Protein AF-A0A924NFB7-F1 (afdb_monomer)

Foldseek 3Di:
DQPCLQPKDAAQQFDDNQLVLCVLLVHDRPRGCHPVQLVSQLVLCVVVVHPNPSMCHSVSVCVSCVAPLAKEWAWDAWAQAAQAIKTKIFIDHSVDQAWFKKWKDKPNDDIDIDTQQDADPCPCVVPVSYHSRGMDIDGDRDDFAKMKMWMWGADDPPGGDGIGTNDMYIDGDDQEKDWDWPDWDADQFWIKTKIFIDGSNHLAWFKKFKDKQNHTQDIWTQQDFPPCPCVVHPHNHRRGMTIDIGTDHAAKIKMWIKTARDPPGPDGIHDIDIDIDGHD

Structure (mmCIF, N/CA/C/O backbone):
data_AF-A0A924NFB7-F1
#
_entry.id   AF-A0A924NFB7-F1
#
loop_
_atom_sit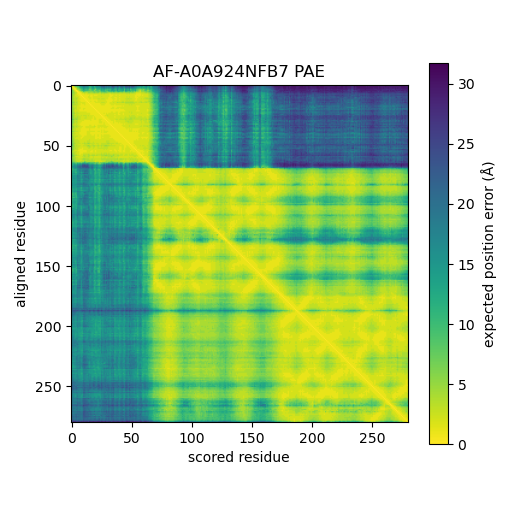e.group_PDB
_atom_site.id
_atom_site.type_symbol
_atom_site.label_atom_id
_atom_site.label_alt_id
_atom_site.label_comp_id
_atom_site.label_asym_id
_atom_site.label_entity_id
_atom_site.label_seq_id
_atom_site.pdbx_PDB_ins_code
_atom_site.Cartn_x
_atom_site.Cartn_y
_atom_site.Cartn_z
_atom_site.occupancy
_atom_site.B_iso_or_equiv
_atom_site.auth_seq_id
_atom_site.auth_comp_id
_atom_site.auth_asym_id
_atom_site.auth_atom_id
_atom_site.pdbx_PDB_model_num
ATOM 1 N N . VAL A 1 1 ? 20.853 -4.109 -23.827 1.00 42.59 1 VAL A N 1
ATOM 2 C CA . VAL A 1 1 ? 20.817 -3.901 -25.298 1.00 42.59 1 VAL A CA 1
ATOM 3 C C . VAL A 1 1 ? 19.443 -4.340 -25.772 1.00 42.59 1 VAL A C 1
ATOM 5 O O . VAL A 1 1 ? 19.143 -5.514 -25.584 1.00 42.59 1 VAL A O 1
ATOM 8 N N . ARG A 1 2 ? 18.587 -3.460 -26.327 1.00 49.88 2 ARG A N 1
ATOM 9 C CA . ARG A 1 2 ? 17.399 -3.950 -27.057 1.00 49.88 2 ARG A CA 1
ATOM 10 C C . ARG A 1 2 ? 17.891 -4.994 -28.059 1.00 49.88 2 ARG A C 1
ATOM 12 O O . ARG A 1 2 ? 18.859 -4.721 -28.768 1.00 49.88 2 ARG A O 1
ATOM 19 N N . SER A 1 3 ? 17.264 -6.164 -28.093 1.00 52.50 3 SER A N 1
ATOM 20 C CA . SER A 1 3 ? 17.679 -7.326 -28.896 1.00 52.50 3 SER A CA 1
ATOM 21 C C . SER A 1 3 ? 17.872 -7.033 -30.394 1.00 52.50 3 SER A C 1
ATOM 23 O O . SER A 1 3 ? 18.485 -7.837 -31.085 1.00 52.50 3 SER A O 1
ATOM 25 N N . TYR A 1 4 ? 17.407 -5.874 -30.880 1.00 60.53 4 TYR A N 1
ATOM 26 C CA . TYR A 1 4 ? 17.461 -5.451 -32.281 1.00 60.53 4 TYR A CA 1
ATOM 27 C C . TYR A 1 4 ? 18.492 -4.356 -32.599 1.00 60.53 4 TYR A C 1
ATOM 29 O O . TYR A 1 4 ? 18.646 -3.993 -33.758 1.00 60.53 4 TYR A O 1
ATOM 37 N N . GLY A 1 5 ? 19.219 -3.816 -31.611 1.00 58.84 5 GLY A N 1
ATOM 38 C CA . GLY A 1 5 ? 20.160 -2.700 -31.832 1.00 58.84 5 GLY A CA 1
ATOM 39 C C . GLY A 1 5 ? 21.349 -3.028 -32.750 1.00 58.84 5 GLY A C 1
ATOM 40 O O . GLY A 1 5 ? 22.052 -2.121 -33.183 1.00 58.84 5 GLY A O 1
ATOM 41 N N . ALA A 1 6 ? 21.561 -4.312 -33.050 1.00 66.88 6 ALA A N 1
ATOM 42 C CA . ALA A 1 6 ? 22.536 -4.810 -34.020 1.00 66.88 6 ALA A CA 1
ATOM 43 C C . ALA A 1 6 ? 21.879 -5.375 -35.299 1.00 66.88 6 ALA A C 1
ATOM 45 O O . ALA A 1 6 ? 22.573 -5.903 -36.165 1.00 66.88 6 ALA A O 1
ATOM 46 N N . THR A 1 7 ? 20.551 -5.297 -35.428 1.00 80.31 7 THR A N 1
ATOM 47 C CA . THR A 1 7 ? 19.790 -5.908 -36.523 1.00 80.31 7 THR A CA 1
ATOM 48 C C . THR A 1 7 ? 19.644 -4.940 -37.688 1.00 80.31 7 THR A C 1
ATOM 50 O O . THR A 1 7 ? 19.198 -3.806 -37.516 1.00 80.31 7 THR A O 1
ATOM 53 N N . THR A 1 8 ? 19.972 -5.422 -38.885 1.00 91.88 8 THR A N 1
ATOM 54 C CA . THR A 1 8 ? 19.632 -4.754 -40.145 1.00 91.88 8 THR A CA 1
ATOM 55 C C . THR A 1 8 ? 18.281 -5.278 -40.618 1.00 91.88 8 THR A C 1
ATOM 57 O O . THR A 1 8 ? 18.100 -6.494 -40.691 1.00 91.88 8 THR A O 1
ATOM 60 N N . LEU A 1 9 ? 17.337 -4.385 -40.916 1.00 94.25 9 LEU A N 1
ATOM 61 C CA . LEU A 1 9 ? 16.030 -4.746 -41.465 1.00 94.25 9 LEU A CA 1
ATOM 62 C C . LEU A 1 9 ? 15.867 -4.183 -42.870 1.00 94.25 9 LEU A C 1
ATOM 64 O O . LEU A 1 9 ? 16.187 -3.033 -43.137 1.00 94.25 9 LEU A O 1
ATOM 68 N N . GLN A 1 10 ? 15.313 -4.990 -43.759 1.00 96.50 10 GLN A N 1
ATOM 69 C CA . GLN A 1 10 ? 15.025 -4.616 -45.140 1.00 96.50 10 GLN A CA 1
ATOM 70 C C . GLN A 1 10 ? 13.722 -5.264 -45.598 1.00 96.50 10 GLN A C 1
ATOM 72 O O . GLN A 1 10 ? 13.167 -6.109 -44.892 1.00 96.50 10 GLN A O 1
ATOM 77 N N . ARG A 1 11 ? 13.260 -4.923 -46.805 1.00 95.81 11 ARG A N 1
ATOM 78 C CA . ARG A 1 11 ? 12.044 -5.514 -47.374 1.00 95.81 11 ARG A CA 1
ATOM 79 C C . ARG A 1 11 ? 12.071 -7.047 -47.303 1.00 95.81 11 ARG A C 1
ATOM 81 O O . ARG A 1 11 ? 13.067 -7.662 -47.679 1.00 95.81 11 ARG A O 1
ATOM 88 N N . GLY A 1 12 ? 10.977 -7.637 -46.824 1.00 94.25 12 GLY A N 1
ATOM 89 C CA . GLY A 1 12 ? 10.846 -9.081 -46.597 1.00 94.25 12 GLY A CA 1
ATOM 90 C C . GLY A 1 12 ? 11.372 -9.571 -45.241 1.00 94.25 12 GLY A C 1
ATOM 91 O O . GLY A 1 12 ? 11.249 -10.756 -44.940 1.00 94.25 12 GLY A O 1
ATOM 92 N N . SER A 1 13 ? 11.937 -8.691 -44.406 1.00 95.25 13 SER A N 1
ATOM 93 C CA . SER A 1 13 ? 12.170 -9.004 -42.989 1.00 95.25 13 SER A CA 1
ATOM 94 C C . SER A 1 13 ? 10.830 -9.169 -42.278 1.00 95.25 13 SER A C 1
ATOM 96 O O . SER A 1 13 ? 9.895 -8.425 -42.564 1.00 95.25 13 SER A O 1
ATOM 98 N N . LEU A 1 14 ? 10.760 -10.097 -41.322 1.00 89.50 14 LEU A N 1
ATOM 99 C CA . LEU A 1 14 ? 9.550 -10.399 -40.557 1.00 89.50 14 LEU A CA 1
ATOM 100 C C . LEU A 1 14 ? 9.837 -10.438 -39.049 1.00 89.50 14 LEU A C 1
ATOM 102 O O . LEU A 1 14 ? 10.960 -10.715 -38.618 1.00 89.50 14 LEU A O 1
ATOM 106 N N . GLY A 1 15 ? 8.798 -10.234 -38.244 1.00 80.94 15 GLY A N 1
ATOM 107 C CA . GLY A 1 15 ? 8.794 -10.518 -36.810 1.00 80.94 15 GLY A CA 1
ATOM 108 C C . GLY A 1 15 ? 8.985 -9.295 -35.915 1.00 80.94 15 GLY A C 1
ATOM 109 O O . GLY A 1 15 ? 8.845 -8.146 -36.327 1.00 80.94 15 GLY A O 1
ATOM 110 N N . ALA A 1 16 ? 9.302 -9.550 -34.645 1.00 77.38 16 ALA A N 1
ATOM 111 C CA . ALA A 1 16 ? 9.221 -8.549 -33.580 1.00 77.38 16 ALA A CA 1
ATOM 112 C C . ALA A 1 16 ? 10.130 -7.319 -33.785 1.00 77.38 16 ALA A C 1
ATOM 114 O O . ALA A 1 16 ? 9.777 -6.218 -33.363 1.00 77.38 16 ALA A O 1
ATOM 115 N N . ALA A 1 17 ? 11.262 -7.480 -34.478 1.00 78.19 17 ALA A N 1
ATOM 116 C CA . ALA A 1 17 ? 12.123 -6.363 -34.861 1.00 78.19 17 ALA A CA 1
ATOM 117 C C . ALA A 1 17 ? 11.393 -5.395 -35.809 1.00 78.19 17 ALA A C 1
ATOM 119 O O . ALA A 1 17 ? 11.436 -4.183 -35.622 1.00 78.19 17 ALA A O 1
ATOM 120 N N . VAL A 1 18 ? 10.661 -5.919 -36.791 1.00 87.94 18 VAL A N 1
ATOM 121 C CA . VAL A 1 18 ? 9.891 -5.108 -37.741 1.00 87.94 18 VAL A CA 1
ATOM 122 C C . VAL A 1 18 ? 8.722 -4.419 -37.046 1.00 87.94 18 VAL A C 1
ATOM 124 O O . VAL A 1 18 ? 8.518 -3.224 -37.244 1.00 87.94 18 VAL A O 1
ATOM 127 N N . THR A 1 19 ? 8.023 -5.119 -36.149 1.00 79.44 19 THR A N 1
ATOM 128 C CA . THR A 1 19 ? 6.971 -4.519 -35.312 1.00 79.44 19 THR A CA 1
ATOM 129 C C . THR A 1 19 ? 7.510 -3.332 -34.501 1.00 79.44 19 THR A C 1
ATOM 131 O O . THR A 1 19 ? 6.841 -2.306 -34.381 1.00 79.44 19 THR A O 1
ATOM 134 N N . ALA A 1 20 ? 8.727 -3.436 -33.956 1.00 78.00 20 ALA A N 1
ATOM 135 C CA . ALA A 1 20 ? 9.361 -2.352 -33.207 1.00 78.00 20 ALA A CA 1
ATOM 136 C C . ALA A 1 20 ? 9.726 -1.149 -34.097 1.00 78.00 20 ALA A C 1
ATOM 138 O O . ALA A 1 20 ? 9.477 -0.009 -33.702 1.00 78.00 20 ALA A O 1
ATOM 139 N N . LEU A 1 21 ? 10.265 -1.399 -35.295 1.00 86.38 21 LEU A N 1
ATOM 140 C CA . LEU A 1 21 ? 10.536 -0.373 -36.309 1.00 86.38 21 LEU A CA 1
ATOM 141 C C . LEU A 1 21 ? 9.250 0.370 -36.704 1.00 86.38 21 LEU A C 1
ATOM 143 O O . LEU A 1 21 ? 9.205 1.597 -36.655 1.00 86.38 21 LEU A O 1
ATOM 147 N N . GLN A 1 22 ? 8.186 -0.366 -37.029 1.00 90.88 22 GLN A N 1
ATOM 148 C CA . GLN A 1 22 ? 6.898 0.203 -37.433 1.00 90.88 22 GLN A CA 1
ATOM 149 C C . GLN A 1 22 ? 6.289 1.078 -36.333 1.00 90.88 22 GLN A C 1
ATOM 151 O O . GLN A 1 22 ? 5.851 2.188 -36.616 1.00 90.88 22 GLN A O 1
ATOM 156 N N . ARG A 1 23 ? 6.343 0.643 -35.067 1.00 82.75 23 ARG A N 1
ATOM 157 C CA . ARG A 1 23 ? 5.912 1.475 -33.928 1.00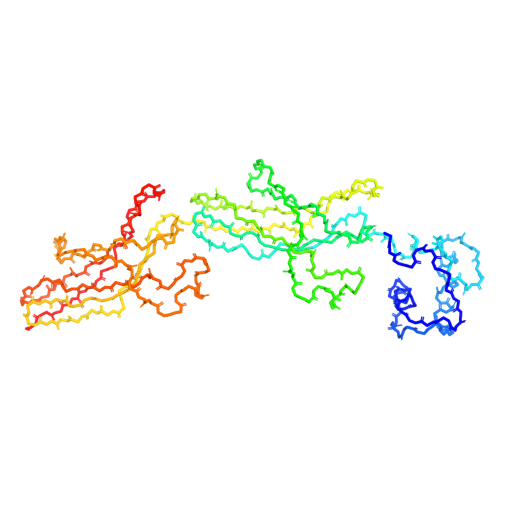 82.75 23 ARG A CA 1
ATOM 158 C C . ARG A 1 23 ? 6.732 2.758 -33.801 1.00 82.75 23 ARG A C 1
ATOM 160 O O . ARG A 1 23 ? 6.152 3.810 -33.558 1.00 82.75 23 ARG A O 1
ATOM 167 N N . GLY A 1 24 ? 8.053 2.682 -33.974 1.00 81.19 24 GLY A N 1
ATOM 168 C CA . GLY A 1 24 ? 8.932 3.856 -33.942 1.00 81.19 24 GLY A CA 1
ATOM 169 C C . GLY A 1 24 ? 8.622 4.864 -35.047 1.00 81.19 24 GLY A C 1
ATOM 170 O O . GLY A 1 24 ? 8.616 6.065 -34.804 1.00 81.19 24 GLY A O 1
ATOM 171 N N . LEU A 1 25 ? 8.283 4.370 -36.238 1.00 88.06 25 LEU A N 1
ATOM 172 C CA . LEU A 1 25 ? 7.863 5.180 -37.386 1.00 88.06 25 LEU A CA 1
ATOM 173 C C . LEU A 1 25 ? 6.380 5.595 -37.332 1.00 88.06 25 LEU A C 1
ATOM 175 O O . LEU A 1 25 ? 5.877 6.169 -38.293 1.00 88.06 25 LEU A O 1
ATOM 179 N N . SER A 1 26 ? 5.665 5.309 -36.236 1.00 86.06 26 SER A N 1
ATOM 180 C CA . SER A 1 26 ? 4.223 5.576 -36.091 1.00 86.06 26 SER A CA 1
ATOM 181 C C . SER A 1 26 ? 3.350 4.943 -37.191 1.00 86.06 26 SER A C 1
ATOM 183 O O . SER A 1 26 ? 2.339 5.507 -37.607 1.00 86.06 26 SER A O 1
ATOM 185 N N . LEU A 1 27 ? 3.725 3.748 -37.651 1.00 86.25 27 LEU A N 1
ATOM 186 C CA . LEU A 1 27 ? 2.977 2.930 -38.606 1.00 86.25 27 LEU A CA 1
ATOM 187 C C . LEU A 1 27 ? 2.153 1.835 -37.901 1.00 86.25 27 LEU A C 1
ATOM 189 O O . LEU A 1 27 ? 2.497 1.420 -36.788 1.00 86.25 27 LEU A O 1
ATOM 193 N N . PRO A 1 28 ? 1.109 1.290 -38.560 1.00 88.12 28 PRO A N 1
ATOM 194 C CA . PRO A 1 28 ? 0.525 0.010 -38.169 1.00 88.12 28 PRO A CA 1
ATOM 195 C C . PRO A 1 28 ? 1.611 -1.069 -38.072 1.00 88.12 28 PRO A C 1
ATOM 197 O O . PRO A 1 28 ? 2.417 -1.233 -38.985 1.00 88.12 28 PRO A O 1
ATOM 200 N N . ALA A 1 29 ? 1.655 -1.773 -36.941 1.00 87.94 29 ALA A N 1
ATOM 201 C CA . ALA A 1 29 ? 2.749 -2.679 -36.611 1.00 87.94 29 ALA A CA 1
ATOM 202 C C . ALA A 1 29 ? 2.354 -4.149 -36.831 1.00 87.94 29 ALA A C 1
ATOM 204 O O . ALA A 1 29 ? 2.069 -4.868 -35.871 1.00 87.94 29 ALA A O 1
ATOM 205 N N . ASP A 1 30 ? 2.301 -4.572 -38.092 1.00 90.12 30 ASP A N 1
ATOM 206 C CA . ASP A 1 30 ? 1.958 -5.941 -38.509 1.00 90.12 30 ASP A CA 1
ATOM 207 C C . ASP A 1 30 ? 3.150 -6.918 -38.473 1.00 90.12 30 ASP A C 1
ATOM 209 O O . ASP 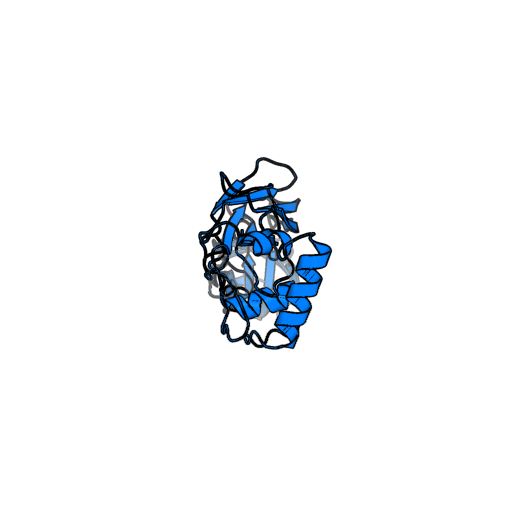A 1 30 ? 2.959 -8.131 -38.540 1.00 90.12 30 ASP A O 1
ATOM 213 N N . GLY A 1 31 ? 4.373 -6.408 -38.295 1.00 86.12 31 GLY A N 1
ATOM 214 C CA . GLY A 1 31 ? 5.587 -7.217 -38.262 1.00 86.12 31 GLY A CA 1
ATOM 215 C C . GLY A 1 31 ? 6.097 -7.664 -39.633 1.00 86.12 31 GLY A C 1
ATOM 216 O O . GLY A 1 31 ? 6.995 -8.507 -39.657 1.00 86.12 31 GLY A O 1
ATOM 217 N N . ASP A 1 32 ? 5.586 -7.112 -40.738 1.00 96.31 32 ASP A N 1
ATOM 218 C CA . ASP A 1 32 ? 6.076 -7.349 -42.103 1.00 96.31 32 ASP A CA 1
ATOM 219 C C . ASP A 1 32 ? 6.731 -6.092 -42.696 1.00 96.31 32 ASP A C 1
ATOM 221 O O . ASP A 1 32 ? 6.135 -5.017 -42.790 1.00 96.31 32 ASP A O 1
ATOM 225 N N . PHE A 1 33 ? 7.994 -6.207 -43.113 1.00 96.88 33 PHE A N 1
ATOM 226 C CA . PHE A 1 33 ? 8.702 -5.110 -43.757 1.00 96.88 33 PHE A CA 1
ATOM 227 C C . PHE A 1 33 ? 8.299 -5.060 -45.237 1.00 96.88 33 PHE A C 1
ATOM 229 O O . PHE A 1 33 ? 9.042 -5.468 -46.137 1.00 96.88 33 PHE A O 1
ATOM 236 N N . GLY A 1 34 ? 7.107 -4.520 -45.482 1.00 95.94 34 GLY A N 1
ATOM 237 C CA . GLY A 1 34 ? 6.531 -4.322 -46.809 1.00 95.94 34 GLY A CA 1
ATOM 238 C C . GLY A 1 34 ? 6.955 -3.014 -47.490 1.00 95.94 34 GLY A C 1
ATOM 239 O O . GLY A 1 34 ? 7.895 -2.320 -47.092 1.00 95.94 34 GLY A O 1
ATOM 240 N N . SER A 1 35 ? 6.238 -2.646 -48.554 1.00 96.25 35 SER A N 1
ATOM 241 C CA . SER A 1 35 ? 6.471 -1.395 -49.294 1.00 96.25 35 SER A CA 1
ATOM 242 C C . SER A 1 35 ? 6.227 -0.146 -48.441 1.00 96.25 35 SER A C 1
ATOM 244 O O . SER A 1 35 ? 6.991 0.809 -48.557 1.00 96.25 35 SER A O 1
ATOM 246 N N . GLN A 1 36 ? 5.221 -0.172 -47.559 1.00 95.69 36 GLN A N 1
ATOM 247 C CA . GLN A 1 36 ? 4.895 0.940 -46.662 1.00 95.69 36 GLN A CA 1
ATOM 248 C C . GLN A 1 36 ? 6.025 1.211 -45.660 1.00 95.69 36 GLN A C 1
ATOM 250 O O . GLN A 1 36 ? 6.469 2.349 -45.528 1.00 95.69 36 GLN A O 1
ATOM 255 N N . THR A 1 37 ? 6.545 0.165 -45.009 1.00 96.81 37 THR A N 1
ATOM 256 C CA . THR A 1 37 ? 7.679 0.285 -44.080 1.00 96.81 37 THR A CA 1
ATOM 257 C C . THR A 1 37 ? 8.939 0.760 -44.801 1.00 96.81 37 THR A C 1
ATOM 259 O O . THR A 1 37 ? 9.618 1.651 -44.305 1.00 96.81 37 THR A O 1
ATOM 262 N N . ALA A 1 38 ? 9.213 0.252 -46.009 1.00 96.69 38 ALA A N 1
ATOM 263 C CA . ALA A 1 38 ? 10.343 0.715 -46.818 1.00 96.69 38 ALA A CA 1
ATOM 264 C C . ALA A 1 38 ? 10.241 2.197 -47.216 1.00 96.69 38 ALA A C 1
ATOM 266 O O . ALA A 1 38 ? 11.260 2.882 -47.262 1.00 96.69 38 ALA A O 1
ATOM 267 N N . GLY A 1 39 ? 9.032 2.690 -47.511 1.00 97.06 39 GLY A N 1
ATOM 268 C CA . GLY A 1 39 ? 8.790 4.111 -47.771 1.00 97.06 39 GLY A CA 1
ATOM 269 C C . GLY A 1 39 ? 9.110 4.967 -46.547 1.00 97.06 39 GLY A C 1
ATOM 270 O O . GLY A 1 39 ? 9.951 5.856 -46.628 1.00 97.06 39 GLY A O 1
ATOM 271 N N . ALA A 1 40 ? 8.539 4.616 -45.394 1.00 96.06 40 ALA A N 1
ATOM 272 C CA . ALA A 1 40 ? 8.757 5.353 -44.150 1.00 96.06 40 ALA A CA 1
ATOM 273 C C . ALA A 1 40 ? 10.215 5.315 -43.659 1.00 96.06 40 ALA A C 1
ATOM 275 O O . ALA A 1 40 ? 10.693 6.293 -43.093 1.00 96.06 40 ALA A O 1
ATOM 276 N N . VAL A 1 41 ? 10.947 4.220 -43.900 1.00 96.81 41 VAL A N 1
ATOM 277 C CA . VAL A 1 41 ? 12.388 4.150 -43.603 1.00 96.81 41 VAL A CA 1
ATOM 278 C C . VAL A 1 41 ? 13.175 5.148 -44.448 1.00 96.81 41 VAL A C 1
ATOM 280 O O . VAL A 1 41 ? 14.022 5.847 -43.905 1.00 96.81 41 VAL A O 1
ATOM 283 N N . ARG A 1 42 ? 12.864 5.281 -45.742 1.00 96.88 42 ARG A N 1
ATOM 284 C CA . ARG A 1 42 ? 13.526 6.268 -46.613 1.00 96.88 42 ARG A CA 1
ATOM 285 C C . ARG A 1 42 ? 13.229 7.705 -46.198 1.00 96.88 42 ARG A C 1
ATOM 287 O O . ARG A 1 42 ? 14.096 8.568 -46.328 1.00 96.88 42 ARG A O 1
ATOM 294 N N . ASP A 1 43 ? 12.015 7.970 -45.726 1.00 95.94 43 ASP A N 1
ATOM 295 C CA . ASP A 1 43 ? 11.643 9.289 -45.210 1.00 95.94 43 ASP A CA 1
ATOM 296 C C . ASP A 1 43 ? 12.409 9.593 -43.918 1.00 95.94 43 ASP A C 1
ATOM 298 O O . ASP A 1 43 ? 13.066 10.624 -43.815 1.00 95.94 43 ASP A O 1
ATOM 302 N N . PHE A 1 44 ? 12.459 8.632 -42.996 1.00 93.94 44 PHE A N 1
ATOM 303 C CA . PHE A 1 44 ? 13.253 8.736 -41.777 1.00 93.94 44 PHE A CA 1
ATOM 304 C C . PHE A 1 44 ? 14.755 8.930 -42.047 1.00 93.94 44 PHE A C 1
ATOM 306 O O . PHE A 1 44 ? 15.391 9.788 -41.439 1.00 93.94 44 PHE A O 1
ATOM 313 N N . GLU A 1 45 ? 15.340 8.158 -42.966 1.00 95.38 45 GLU A N 1
ATOM 314 C CA . GLU A 1 45 ? 16.745 8.297 -43.369 1.00 95.38 45 GLU A CA 1
ATOM 315 C C . GLU A 1 45 ? 17.031 9.706 -43.893 1.00 95.38 45 GLU A C 1
ATOM 317 O O . GLU A 1 45 ? 18.048 10.302 -43.537 1.00 95.38 45 GLU A O 1
ATOM 322 N N . ARG A 1 46 ? 16.113 10.263 -44.689 1.00 95.69 46 ARG A N 1
ATOM 323 C CA . ARG A 1 46 ? 16.216 11.628 -45.214 1.00 95.69 46 ARG A CA 1
ATOM 324 C C . ARG A 1 46 ? 16.162 12.665 -44.099 1.00 95.69 46 ARG A C 1
ATOM 326 O O . ARG A 1 46 ? 17.009 13.557 -44.074 1.00 95.69 46 ARG A O 1
ATOM 333 N N . ASP A 1 47 ? 15.220 12.516 -43.174 1.00 92.94 47 ASP A N 1
ATOM 334 C CA . ASP A 1 47 ? 15.032 13.426 -42.040 1.00 92.94 47 ASP A CA 1
ATOM 335 C C . ASP A 1 47 ? 16.219 13.403 -41.069 1.00 92.94 47 ASP A C 1
ATOM 337 O O . ASP A 1 47 ? 16.524 14.405 -40.426 1.00 92.94 47 ASP A O 1
ATOM 341 N N . GLN A 1 48 ? 16.909 12.266 -40.965 1.00 91.25 48 GLN A N 1
ATOM 342 C CA . GLN A 1 48 ? 18.081 12.091 -40.105 1.00 91.25 48 GLN A CA 1
ATOM 343 C C . GLN A 1 48 ? 19.421 12.285 -40.830 1.00 91.25 48 GLN A C 1
ATOM 345 O O . GLN A 1 48 ? 20.474 12.046 -40.235 1.00 91.25 48 GLN A O 1
ATOM 350 N N . HIS A 1 49 ? 19.406 12.712 -42.098 1.00 94.06 49 HIS A N 1
ATOM 351 C CA . HIS A 1 49 ? 20.603 12.891 -42.930 1.00 94.06 49 HIS A CA 1
ATOM 352 C C . HIS A 1 49 ? 21.480 11.625 -43.051 1.00 94.06 49 HIS A C 1
ATOM 354 O O . HIS A 1 49 ? 22.711 11.696 -43.058 1.00 94.06 49 HIS A O 1
ATOM 360 N N . LEU A 1 50 ? 20.843 10.459 -43.151 1.00 91.44 50 LEU A N 1
ATOM 361 C CA . LEU A 1 50 ? 21.476 9.159 -43.380 1.00 91.44 50 LEU A CA 1
ATOM 362 C C . LEU A 1 50 ? 21.486 8.803 -44.878 1.00 91.44 50 LEU A C 1
ATOM 364 O O . LEU A 1 50 ? 20.878 9.481 -45.708 1.00 91.44 50 LEU A O 1
ATOM 368 N N . ALA A 1 51 ? 22.173 7.714 -45.238 1.00 92.94 51 ALA A N 1
ATOM 369 C CA . ALA A 1 51 ? 22.072 7.146 -46.580 1.00 92.94 51 ALA A CA 1
ATOM 370 C C . ALA A 1 51 ? 20.639 6.637 -46.829 1.00 92.94 51 ALA A C 1
ATOM 372 O O . ALA A 1 51 ? 20.129 5.843 -46.049 1.00 92.94 51 ALA A O 1
ATOM 373 N N . VAL A 1 52 ? 19.999 7.106 -47.908 1.00 95.69 52 VAL A N 1
ATOM 374 C CA . VAL A 1 52 ? 18.587 6.812 -48.223 1.00 95.69 52 VAL A CA 1
ATOM 375 C C . VAL A 1 52 ? 18.468 5.560 -49.101 1.00 95.69 52 VAL A C 1
ATOM 377 O O . VAL A 1 52 ? 18.133 5.630 -50.292 1.00 95.69 52 VAL A O 1
ATOM 380 N N . ASP A 1 53 ? 18.790 4.398 -48.546 1.00 93.56 53 ASP A N 1
ATOM 381 C CA . ASP A 1 53 ? 18.748 3.114 -49.256 1.00 93.56 53 ASP A CA 1
ATOM 382 C C . ASP A 1 53 ? 17.501 2.273 -48.932 1.00 93.56 53 ASP A C 1
ATOM 384 O O . ASP A 1 53 ? 17.193 1.321 -49.661 1.00 93.56 53 ASP A O 1
ATOM 388 N N . GLY A 1 54 ? 16.692 2.689 -47.953 1.00 92.31 54 GLY A N 1
ATOM 389 C CA . GLY A 1 54 ? 15.492 1.971 -47.530 1.00 92.31 54 GLY A CA 1
ATOM 390 C C . GLY A 1 54 ? 15.791 0.699 -46.739 1.00 92.31 54 GLY A C 1
ATOM 391 O O . GLY A 1 54 ? 14.925 -0.183 -46.673 1.00 92.31 54 GLY A O 1
ATOM 392 N N . VAL A 1 55 ? 16.999 0.592 -46.182 1.00 94.50 55 VAL A N 1
ATOM 393 C CA . VAL A 1 55 ? 17.451 -0.488 -45.309 1.00 94.50 55 VAL A CA 1
ATOM 394 C C . VAL A 1 55 ? 17.705 0.095 -43.922 1.00 94.50 55 VAL A C 1
ATOM 396 O O . VAL A 1 55 ? 18.554 0.950 -43.698 1.00 94.50 55 VAL A O 1
ATOM 399 N N . PHE A 1 56 ? 16.989 -0.418 -42.929 1.00 93.50 56 PHE A N 1
ATOM 400 C CA . PHE A 1 56 ? 17.080 0.080 -41.568 1.00 93.50 56 PHE A CA 1
ATOM 401 C C . PHE A 1 56 ? 18.286 -0.524 -40.837 1.00 93.50 56 PHE A C 1
ATOM 403 O O . PHE A 1 56 ? 18.247 -1.658 -40.348 1.00 93.50 56 PHE A O 1
ATOM 410 N N . HIS A 1 57 ? 19.377 0.238 -40.786 1.00 90.19 57 HIS A N 1
ATOM 411 C CA . HIS A 1 57 ? 20.669 -0.187 -40.248 1.00 90.19 57 HIS A CA 1
ATOM 412 C C . HIS A 1 57 ? 20.773 -0.076 -38.708 1.00 90.19 57 HIS A C 1
ATOM 414 O O . HIS A 1 57 ? 20.107 0.762 -38.097 1.00 90.19 57 HIS A O 1
ATOM 420 N N . PRO A 1 58 ? 21.696 -0.822 -38.059 1.00 84.06 58 PRO A N 1
ATOM 421 C CA . PRO A 1 58 ? 21.977 -0.745 -36.617 1.00 84.06 58 PRO A CA 1
ATOM 422 C C . PRO A 1 58 ? 22.135 0.680 -36.059 1.00 84.06 58 PRO A C 1
ATOM 424 O O . PRO A 1 58 ? 21.618 1.001 -34.990 1.00 84.06 58 PRO A O 1
ATOM 427 N N . GLY A 1 59 ? 22.813 1.567 -36.798 1.00 79.31 59 GLY A N 1
ATOM 428 C CA . GLY A 1 59 ? 23.008 2.965 -36.393 1.00 79.31 59 GLY A CA 1
ATOM 429 C C . GLY A 1 59 ? 21.712 3.785 -36.343 1.00 79.31 59 GLY A C 1
ATOM 430 O O . GLY A 1 59 ? 21.561 4.628 -35.458 1.00 79.31 59 GLY A O 1
ATOM 431 N N . ALA A 1 60 ? 20.757 3.491 -37.232 1.00 84.56 60 ALA A N 1
ATOM 432 C CA . ALA A 1 60 ? 19.480 4.194 -37.362 1.00 84.56 60 ALA A CA 1
ATOM 433 C C . ALA A 1 60 ? 18.521 3.908 -36.192 1.00 84.56 60 ALA A C 1
ATOM 435 O O . ALA A 1 60 ? 17.736 4.774 -35.803 1.00 84.56 60 ALA A O 1
ATOM 436 N N . TRP A 1 61 ? 18.638 2.739 -35.548 1.00 78.31 61 TRP A N 1
ATOM 437 C CA . TRP A 1 61 ? 17.841 2.383 -34.365 1.00 78.31 61 TRP A CA 1
ATOM 438 C C . TRP A 1 61 ? 17.956 3.393 -33.223 1.00 78.31 61 TRP A C 1
ATOM 440 O O . TRP A 1 61 ? 16.983 3.615 -32.505 1.00 78.31 61 TRP A O 1
ATOM 450 N N . ARG A 1 62 ? 19.132 4.012 -33.049 1.00 71.81 62 ARG A N 1
ATOM 451 C CA . ARG A 1 62 ? 19.377 5.000 -31.981 1.00 71.81 62 ARG A CA 1
ATOM 452 C C . ARG A 1 62 ? 18.672 6.333 -32.234 1.00 71.81 62 ARG A C 1
ATOM 454 O O . ARG A 1 62 ? 18.442 7.069 -31.282 1.00 71.81 62 ARG A O 1
ATOM 461 N N . LEU A 1 63 ? 18.380 6.628 -33.497 1.00 78.00 63 LEU A N 1
ATOM 462 C CA . LEU A 1 63 ? 17.762 7.870 -33.950 1.00 78.00 63 LEU A CA 1
ATOM 463 C C . LEU A 1 63 ? 16.231 7.737 -33.997 1.00 78.00 63 LEU A C 1
ATOM 465 O O . LEU A 1 63 ? 15.525 8.668 -33.631 1.00 78.00 63 LEU A O 1
ATOM 469 N N . LEU A 1 64 ? 15.722 6.564 -34.392 1.00 77.31 64 LEU A N 1
ATOM 470 C CA . LEU A 1 64 ? 14.284 6.314 -34.545 1.00 77.31 64 LEU A CA 1
ATOM 471 C C . LEU A 1 64 ? 13.565 6.133 -33.217 1.00 77.31 64 LEU A C 1
ATOM 473 O O . LEU A 1 64 ? 12.456 6.613 -33.010 1.00 77.31 64 LEU A O 1
ATOM 477 N N . LEU A 1 65 ? 14.191 5.367 -32.336 1.00 68.88 65 LEU A N 1
ATOM 478 C CA . LEU A 1 65 ? 13.713 5.151 -30.989 1.00 68.88 65 LEU A CA 1
ATOM 479 C C . LEU A 1 65 ? 14.689 5.897 -30.089 1.00 68.88 65 LEU A C 1
ATOM 481 O O . LEU A 1 65 ? 15.580 5.250 -29.522 1.00 68.88 65 LEU A O 1
ATOM 485 N N . PRO A 1 66 ? 14.588 7.242 -29.979 1.00 54.16 66 PRO A N 1
ATOM 486 C CA . PRO A 1 66 ? 15.341 7.941 -28.958 1.00 54.16 66 PRO A CA 1
ATOM 487 C C . PRO A 1 66 ? 14.974 7.254 -27.651 1.00 54.16 66 PRO A C 1
ATOM 489 O O . PRO A 1 66 ? 13.797 7.112 -27.308 1.00 54.16 66 PRO A O 1
ATOM 492 N N . ARG A 1 67 ? 15.982 6.696 -26.981 1.00 53.69 67 ARG A N 1
ATOM 493 C CA . ARG A 1 67 ? 15.778 6.004 -25.712 1.00 53.69 67 ARG A CA 1
ATOM 494 C C . ARG A 1 67 ? 14.954 6.940 -24.819 1.00 53.69 67 ARG A C 1
ATOM 496 O O . ARG A 1 67 ? 15.285 8.128 -24.768 1.00 53.69 67 ARG A O 1
ATOM 503 N N . PRO A 1 68 ? 13.961 6.465 -24.048 1.00 55.16 68 PRO A N 1
ATOM 504 C CA . PRO A 1 68 ? 13.808 7.048 -22.729 1.00 55.16 68 PRO A CA 1
ATOM 505 C C . PRO A 1 68 ? 15.199 6.910 -22.112 1.00 55.16 68 PRO A C 1
ATOM 507 O O . PRO A 1 68 ? 15.634 5.803 -21.816 1.00 55.16 68 PRO A O 1
ATOM 510 N N . VAL A 1 69 ? 15.958 8.004 -22.043 1.00 61.44 69 VAL A N 1
ATOM 511 C CA . VAL A 1 69 ? 17.343 7.985 -21.541 1.00 61.44 69 VAL A CA 1
ATOM 512 C C . VAL A 1 69 ? 17.356 7.772 -20.018 1.00 61.44 69 VAL A C 1
ATOM 514 O O . VAL A 1 69 ? 18.338 8.036 -19.343 1.00 61.44 69 VAL A O 1
ATOM 517 N N . VAL A 1 70 ? 16.212 7.397 -19.458 1.00 80.69 70 VAL A N 1
ATOM 518 C CA . VAL A 1 70 ? 15.952 7.271 -18.041 1.00 80.69 70 VAL A CA 1
ATOM 519 C C . VAL A 1 70 ? 15.005 6.087 -17.834 1.00 80.69 70 VAL A C 1
ATOM 521 O O . VAL A 1 70 ? 14.145 5.833 -18.689 1.00 80.69 70 VAL A O 1
ATOM 524 N N . PRO A 1 71 ? 15.106 5.381 -16.700 1.00 90.19 71 PRO A N 1
ATOM 525 C CA . PRO A 1 71 ? 14.129 4.372 -16.321 1.00 90.19 71 PRO A CA 1
ATOM 526 C C . PRO A 1 71 ? 12.697 4.920 -16.267 1.00 90.19 71 PRO A C 1
ATOM 528 O O . PRO A 1 71 ? 12.466 6.082 -15.943 1.00 90.19 71 PRO A O 1
ATOM 531 N N . PHE A 1 72 ? 11.705 4.073 -16.515 1.00 88.75 72 PHE A N 1
ATOM 532 C CA . PHE A 1 72 ? 10.290 4.426 -16.382 1.00 88.75 72 PHE A CA 1
ATOM 533 C C . PHE A 1 72 ? 9.537 3.363 -15.587 1.00 88.75 72 PHE A C 1
ATOM 535 O O . PHE A 1 72 ? 10.074 2.307 -15.251 1.00 88.75 72 PHE A O 1
ATOM 542 N N . GLY A 1 73 ? 8.288 3.651 -15.236 1.00 90.50 73 GLY A N 1
ATOM 543 C CA . GLY A 1 73 ? 7.451 2.740 -14.470 1.00 90.50 73 GLY A CA 1
ATOM 544 C C . GLY A 1 73 ? 6.350 3.471 -13.728 1.00 90.50 73 GLY A C 1
ATOM 545 O O . GLY A 1 73 ? 5.967 4.579 -14.104 1.00 90.50 73 GLY A O 1
ATOM 546 N N . ALA A 1 74 ? 5.838 2.843 -12.675 1.00 93.88 74 ALA A N 1
ATOM 547 C CA . ALA A 1 74 ? 4.771 3.424 -11.878 1.00 93.88 74 ALA A CA 1
ATOM 548 C C . ALA A 1 74 ? 4.872 3.036 -10.405 1.00 93.88 74 ALA A C 1
ATOM 550 O O . ALA A 1 74 ? 5.190 1.895 -10.057 1.00 93.88 74 ALA A O 1
ATOM 551 N N . LEU A 1 75 ? 4.517 3.998 -9.559 1.00 97.44 75 LEU A N 1
ATOM 552 C CA . LEU A 1 75 ? 4.196 3.802 -8.154 1.00 97.44 75 LEU A CA 1
ATOM 553 C C . LEU A 1 75 ? 2.695 3.491 -7.996 1.00 97.44 75 LEU A C 1
ATOM 555 O O . LEU A 1 75 ? 1.831 4.329 -8.306 1.00 97.44 75 LEU A O 1
ATOM 559 N N . ASP A 1 76 ? 2.392 2.289 -7.504 1.00 96.88 76 ASP A N 1
ATOM 560 C CA . ASP A 1 76 ? 1.025 1.865 -7.187 1.00 96.88 76 ASP A CA 1
ATOM 561 C C . ASP A 1 76 ? 0.469 2.676 -5.991 1.00 96.88 76 ASP A C 1
ATOM 563 O O . ASP A 1 76 ? 1.221 3.367 -5.292 1.00 96.88 76 ASP A O 1
ATOM 567 N N . PRO A 1 77 ? -0.852 2.639 -5.728 1.00 97.25 77 PRO A N 1
ATOM 568 C CA . PRO A 1 77 ? -1.415 3.209 -4.509 1.00 97.25 77 PRO A CA 1
ATOM 569 C C . PRO A 1 77 ? -0.734 2.666 -3.248 1.00 97.25 77 PRO A C 1
ATOM 571 O O . PRO A 1 77 ? -0.449 1.475 -3.139 1.00 97.25 77 PRO A O 1
ATOM 574 N N . LEU A 1 78 ? -0.498 3.553 -2.282 1.00 97.38 78 LEU A N 1
ATOM 575 C CA . LEU A 1 78 ? 0.105 3.191 -1.004 1.00 97.38 78 LEU A CA 1
ATOM 576 C C . LEU A 1 78 ? -0.918 2.444 -0.149 1.00 97.38 78 LEU A C 1
ATOM 578 O O . LEU A 1 78 ? -2.059 2.891 -0.018 1.00 97.38 78 LEU A O 1
ATOM 582 N N . VAL A 1 79 ? -0.507 1.324 0.443 1.00 95.06 79 VAL A N 1
ATOM 583 C CA . VAL A 1 79 ? -1.394 0.473 1.247 1.00 95.06 79 VAL A CA 1
ATOM 584 C C . VAL A 1 79 ? -0.913 0.455 2.689 1.00 95.06 79 VAL A C 1
ATOM 586 O O . VAL A 1 79 ? 0.255 0.170 2.959 1.00 95.06 79 VAL A O 1
ATOM 589 N N . ARG A 1 80 ? -1.817 0.738 3.631 1.00 92.69 80 ARG A N 1
ATOM 590 C CA . ARG A 1 80 ? -1.516 0.595 5.057 1.00 92.69 80 ARG A CA 1
ATOM 591 C C . ARG A 1 80 ? -1.356 -0.882 5.409 1.00 92.69 80 ARG A C 1
ATOM 593 O O . ARG A 1 80 ? -2.197 -1.699 5.047 1.00 92.69 80 ARG A O 1
ATOM 600 N N . VAL A 1 81 ? -0.289 -1.190 6.135 1.00 94.00 81 VAL A N 1
ATOM 601 C CA . VAL A 1 81 ? 0.010 -2.521 6.675 1.00 94.00 81 VAL A CA 1
ATOM 602 C C . VAL A 1 81 ? 0.444 -2.386 8.143 1.00 94.00 81 VAL A C 1
ATOM 604 O O . VAL A 1 81 ? 0.731 -1.266 8.590 1.00 94.00 81 VAL A O 1
ATOM 607 N N . PRO A 1 82 ? 0.517 -3.485 8.915 1.00 90.81 82 PRO A N 1
ATOM 608 C CA . PRO A 1 82 ? 1.055 -3.436 10.271 1.00 90.81 82 PRO A CA 1
ATOM 609 C C . PRO A 1 82 ? 2.429 -2.757 10.317 1.00 90.81 82 PRO A C 1
ATOM 611 O O . PRO A 1 82 ? 3.312 -3.080 9.521 1.00 90.81 82 PRO A O 1
ATOM 614 N N . GLY A 1 83 ? 2.597 -1.804 11.235 1.00 82.94 83 GLY A N 1
ATOM 615 C CA . GLY A 1 83 ? 3.866 -1.103 11.458 1.00 82.94 83 GLY A CA 1
ATOM 616 C C . GLY A 1 83 ? 4.317 -0.127 10.361 1.00 82.94 83 GLY A C 1
ATOM 617 O O . GLY A 1 83 ? 5.416 0.413 10.468 1.00 82.94 83 GLY A O 1
ATOM 618 N N . GLY A 1 84 ? 3.520 0.122 9.312 1.00 92.25 84 GLY A N 1
ATOM 619 C CA . GLY A 1 84 ? 3.878 1.127 8.309 1.00 92.25 84 GLY A CA 1
ATOM 620 C C . GLY A 1 84 ? 3.069 1.076 7.017 1.00 92.25 84 GLY A C 1
ATOM 621 O O . GLY A 1 84 ? 1.868 0.803 7.003 1.00 92.25 84 GLY A O 1
ATOM 622 N N . VAL A 1 85 ? 3.737 1.367 5.902 1.00 96.06 85 VAL A N 1
ATOM 623 C CA . VAL A 1 85 ? 3.111 1.521 4.584 1.00 96.06 85 VAL A CA 1
ATOM 624 C C . VAL A 1 85 ? 3.796 0.619 3.573 1.00 96.06 85 VAL A C 1
ATOM 626 O O . VAL A 1 85 ? 4.997 0.741 3.335 1.00 96.06 85 VAL A O 1
ATOM 629 N N . ALA A 1 86 ? 3.028 -0.273 2.952 1.00 96.12 86 ALA A N 1
ATOM 630 C CA . ALA A 1 86 ? 3.488 -1.052 1.818 1.00 96.12 86 ALA A CA 1
ATOM 631 C C . ALA A 1 86 ? 3.522 -0.166 0.568 1.00 96.12 86 ALA A C 1
ATOM 633 O O . ALA A 1 86 ? 2.515 0.402 0.141 1.00 96.12 86 ALA A O 1
ATOM 634 N N . VAL A 1 87 ? 4.711 -0.083 -0.011 1.00 98.00 87 VAL A N 1
ATOM 635 C CA . VAL A 1 87 ? 5.033 0.654 -1.223 1.00 98.00 87 VAL A CA 1
ATOM 636 C C . VAL A 1 87 ? 5.332 -0.370 -2.305 1.00 98.00 87 VAL A C 1
ATOM 638 O O . VAL A 1 87 ? 6.315 -1.111 -2.206 1.00 98.00 87 VAL A O 1
ATOM 641 N N . THR A 1 88 ? 4.475 -0.440 -3.318 1.00 97.50 88 THR A N 1
ATOM 642 C CA . THR A 1 88 ? 4.654 -1.328 -4.467 1.00 97.50 88 THR A CA 1
ATOM 643 C C . THR A 1 88 ? 4.668 -0.547 -5.765 1.00 97.50 88 THR A C 1
ATOM 645 O O . THR A 1 88 ? 4.190 0.583 -5.853 1.00 97.50 88 THR A O 1
ATOM 648 N N . GLY A 1 89 ? 5.228 -1.164 -6.787 1.00 96.50 89 GLY A N 1
ATOM 649 C CA . GLY A 1 89 ? 5.224 -0.619 -8.126 1.00 96.50 89 GLY A CA 1
ATOM 650 C C . GLY A 1 89 ? 6.098 -1.459 -9.026 1.00 96.50 89 GLY A C 1
ATOM 651 O O . GLY A 1 89 ? 6.429 -2.606 -8.712 1.00 96.50 89 GLY A O 1
ATOM 652 N N . TRP A 1 90 ? 6.485 -0.876 -10.146 1.00 95.56 90 TRP A N 1
ATOM 653 C CA . TRP A 1 90 ? 7.409 -1.491 -11.083 1.00 95.56 90 TRP A CA 1
ATOM 654 C C . TRP A 1 90 ? 8.284 -0.434 -11.739 1.00 95.56 90 TRP A C 1
ATOM 656 O O . TRP A 1 90 ? 7.906 0.738 -11.817 1.00 95.56 90 TRP A O 1
ATOM 666 N N . SER A 1 91 ? 9.458 -0.853 -12.197 1.00 93.81 91 SER A N 1
ATOM 667 C CA . SER A 1 91 ? 10.344 -0.005 -12.980 1.00 93.81 91 SER A CA 1
ATOM 668 C C . SER A 1 91 ? 11.121 -0.821 -13.998 1.00 93.81 91 SER A C 1
ATOM 670 O O . SER A 1 91 ? 11.512 -1.957 -13.731 1.00 93.81 91 SER A O 1
ATOM 672 N N . VAL A 1 92 ? 11.332 -0.222 -15.164 1.00 88.19 92 VAL A N 1
ATOM 673 C CA . VAL A 1 92 ? 12.024 -0.796 -16.311 1.00 88.19 92 VAL A CA 1
ATOM 674 C C . VAL A 1 92 ? 13.001 0.231 -16.858 1.00 88.19 92 VAL A C 1
ATOM 676 O O . VAL A 1 92 ? 12.679 1.412 -16.975 1.00 88.19 92 VAL A O 1
ATOM 679 N N . ASP A 1 93 ? 14.171 -0.249 -17.252 1.00 84.38 93 ASP A N 1
ATOM 680 C CA . ASP A 1 93 ? 15.138 0.487 -18.050 1.00 84.38 93 ASP A CA 1
ATOM 681 C C . ASP A 1 93 ? 15.429 -0.350 -19.296 1.00 84.38 93 ASP A C 1
ATOM 683 O O . ASP A 1 93 ? 15.937 -1.462 -19.197 1.00 84.38 93 ASP A O 1
ATOM 687 N N . THR A 1 94 ? 15.082 0.159 -20.480 1.00 77.88 94 THR A N 1
ATOM 688 C CA . THR A 1 94 ? 15.245 -0.605 -21.730 1.00 77.88 94 THR A CA 1
ATOM 689 C C . THR A 1 94 ? 16.701 -0.741 -22.190 1.00 77.88 94 THR A C 1
ATOM 691 O O . THR A 1 94 ? 16.964 -1.420 -23.191 1.00 77.88 94 THR A O 1
ATOM 694 N N . ASP A 1 95 ? 17.657 -0.126 -21.488 1.00 75.12 95 ASP A N 1
ATOM 695 C CA . ASP A 1 95 ? 19.083 -0.293 -21.766 1.00 75.12 95 ASP A CA 1
ATOM 696 C C . ASP A 1 95 ? 19.641 -1.612 -21.20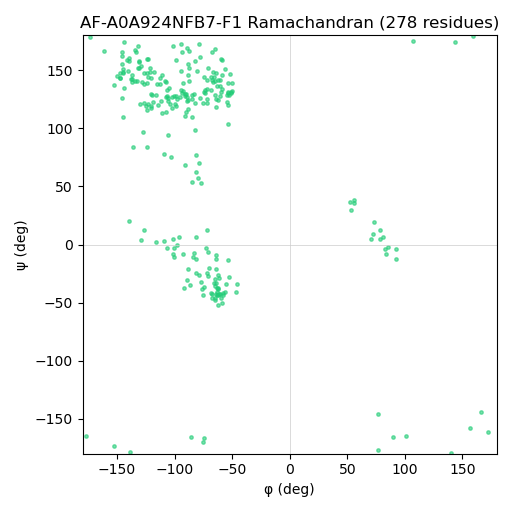7 1.00 75.12 95 ASP A C 1
ATOM 698 O O . ASP A 1 95 ? 20.561 -2.195 -21.806 1.00 75.12 95 ASP A O 1
ATOM 702 N N . VAL A 1 96 ? 19.022 -2.158 -20.155 1.00 79.94 96 VAL A N 1
ATOM 703 C CA . VAL A 1 96 ? 19.394 -3.421 -19.496 1.00 79.94 96 VAL A CA 1
ATOM 704 C C . VAL A 1 96 ? 18.239 -4.431 -19.508 1.00 79.94 96 VAL A C 1
ATOM 706 O O . VAL A 1 96 ? 17.077 -4.069 -19.571 1.00 79.94 96 VAL A O 1
ATOM 709 N N . ALA A 1 97 ? 18.548 -5.732 -19.493 1.00 78.00 97 ALA A N 1
ATOM 710 C CA . ALA A 1 97 ? 17.516 -6.784 -19.487 1.00 78.00 97 ALA A CA 1
ATOM 711 C C . ALA A 1 97 ? 17.057 -7.177 -18.069 1.00 78.00 97 ALA A C 1
ATOM 713 O O . ALA A 1 97 ? 16.012 -7.805 -17.897 1.00 78.00 97 ALA A O 1
ATOM 714 N N . GLY A 1 98 ? 17.890 -6.879 -17.067 1.00 85.12 98 GLY A N 1
ATOM 715 C CA . GLY A 1 98 ? 17.648 -7.214 -15.670 1.00 85.12 98 GLY A CA 1
ATOM 716 C C . GLY A 1 98 ? 16.968 -6.079 -14.901 1.00 85.12 98 GLY A C 1
ATOM 717 O O . GLY A 1 98 ? 16.977 -4.936 -15.357 1.00 85.12 98 GLY A O 1
ATOM 718 N N . PRO A 1 99 ? 16.431 -6.381 -13.708 1.00 91.81 99 PRO A N 1
ATOM 719 C CA . PRO A 1 99 ? 15.801 -5.381 -12.860 1.00 91.81 99 PRO A CA 1
ATOM 720 C C . PRO A 1 99 ? 16.805 -4.320 -12.399 1.00 91.81 99 PRO A C 1
ATOM 722 O O . PRO A 1 99 ? 17.971 -4.621 -12.137 1.00 91.81 99 PRO A O 1
ATOM 725 N N . LEU A 1 100 ? 16.322 -3.091 -12.231 1.00 92.38 100 LEU A N 1
ATOM 726 C CA . LEU A 1 100 ? 17.106 -1.962 -11.736 1.00 92.38 100 LEU A CA 1
ATOM 727 C C . LEU A 1 100 ? 16.834 -1.654 -10.257 1.00 92.38 100 LEU A C 1
ATOM 729 O O . LEU A 1 100 ? 15.908 -2.192 -9.640 1.00 92.38 100 LEU A O 1
ATOM 733 N N . GLN A 1 101 ? 17.651 -0.766 -9.688 1.00 97.62 101 GLN A N 1
ATOM 734 C CA . GLN A 1 101 ? 17.384 -0.200 -8.370 1.00 97.62 101 GLN A CA 1
ATOM 735 C C . GLN A 1 101 ? 16.246 0.827 -8.457 1.00 97.62 101 GLN A C 1
ATOM 737 O O . GLN A 1 101 ? 16.133 1.586 -9.415 1.00 97.62 101 GLN A O 1
ATOM 742 N N . VAL A 1 102 ? 15.419 0.881 -7.425 1.00 98.38 102 VAL A N 1
ATOM 743 C CA . VAL A 1 102 ? 14.369 1.872 -7.214 1.00 98.38 102 VAL A CA 1
ATOM 744 C C . VAL A 1 102 ? 14.678 2.593 -5.920 1.00 98.38 102 VAL A C 1
ATOM 746 O O . VAL A 1 102 ? 14.892 1.964 -4.882 1.00 98.38 102 VAL A O 1
ATOM 749 N N . ARG A 1 103 ? 14.688 3.919 -5.984 1.00 98.44 103 ARG A N 1
ATOM 750 C CA . ARG A 1 103 ? 14.915 4.799 -4.846 1.00 98.44 103 ARG A CA 1
ATOM 751 C C . ARG A 1 103 ? 13.591 5.404 -4.398 1.00 98.44 103 ARG A C 1
ATOM 753 O O . ARG A 1 103 ? 12.918 6.083 -5.169 1.00 98.44 103 ARG A O 1
ATOM 760 N N . LEU A 1 104 ? 13.232 5.152 -3.148 1.00 98.50 104 LEU A N 1
ATOM 761 C CA . LEU A 1 104 ? 12.031 5.641 -2.484 1.00 98.50 104 LEU A CA 1
ATOM 762 C C . LEU A 1 104 ? 12.410 6.754 -1.510 1.00 98.50 104 LEU A C 1
ATOM 764 O O . LEU A 1 104 ? 13.356 6.605 -0.741 1.00 98.50 104 LEU A O 1
ATOM 768 N N . VAL A 1 105 ? 11.662 7.850 -1.519 1.00 98.25 105 VAL A N 1
ATOM 769 C CA . VAL A 1 105 ? 11.847 8.975 -0.595 1.00 98.25 105 VAL A CA 1
ATOM 770 C C . VAL A 1 105 ? 10.498 9.324 0.015 1.00 98.25 105 VAL A C 1
ATOM 772 O O . VAL A 1 105 ? 9.564 9.656 -0.714 1.00 98.25 105 VAL A O 1
ATOM 775 N N . ALA A 1 106 ? 10.397 9.253 1.341 1.00 98.06 106 ALA A N 1
ATOM 776 C CA . ALA A 1 106 ? 9.244 9.737 2.094 1.00 98.06 106 ALA A CA 1
ATOM 777 C C . ALA A 1 106 ? 9.559 11.124 2.663 1.00 98.06 106 ALA A C 1
ATOM 779 O O . ALA A 1 106 ? 10.605 11.305 3.281 1.00 98.06 106 ALA A O 1
ATOM 780 N N . ASP A 1 107 ? 8.687 12.098 2.408 1.00 97.25 107 ASP A N 1
ATOM 781 C CA . ASP A 1 107 ? 8.733 13.460 2.967 1.00 97.25 107 ASP A CA 1
ATOM 782 C C . ASP A 1 107 ? 10.073 14.197 2.785 1.00 97.25 107 ASP A C 1
ATOM 784 O O . ASP A 1 107 ? 10.460 15.033 3.594 1.00 97.25 107 ASP A O 1
ATOM 788 N N . GLY A 1 108 ? 10.805 13.882 1.712 1.00 93.81 108 GLY A N 1
ATOM 789 C CA . GLY A 1 108 ? 12.135 14.449 1.454 1.00 93.81 108 GLY A CA 1
ATOM 790 C C . GLY A 1 108 ? 13.250 13.917 2.367 1.00 93.81 108 GLY A C 1
ATOM 791 O O . GLY A 1 108 ? 14.353 14.455 2.336 1.00 93.81 108 GLY A O 1
ATOM 792 N N . GLY A 1 109 ? 12.980 12.880 3.165 1.00 95.12 109 GLY A N 1
ATOM 793 C CA . GLY A 1 109 ? 13.941 12.250 4.068 1.00 95.12 109 GLY A CA 1
ATOM 794 C C . GLY A 1 109 ? 14.982 11.366 3.372 1.00 95.12 109 GLY A C 1
ATOM 795 O O . GLY A 1 109 ? 15.150 11.381 2.151 1.00 95.12 109 GLY A O 1
ATOM 796 N N . THR A 1 110 ? 15.698 10.566 4.166 1.00 96.62 110 THR A N 1
ATOM 797 C CA . THR A 1 110 ? 16.742 9.664 3.663 1.00 96.62 110 THR A CA 1
ATOM 798 C C . THR A 1 110 ? 16.160 8.638 2.683 1.00 96.62 110 THR A C 1
ATOM 800 O O . THR A 1 110 ? 15.199 7.946 3.030 1.00 96.62 110 THR A O 1
ATOM 803 N N . PRO A 1 111 ? 16.736 8.495 1.476 1.00 97.12 111 PRO A N 1
ATOM 804 C CA . PRO A 1 111 ? 16.227 7.538 0.511 1.00 97.12 111 PRO A CA 1
ATOM 805 C C . PRO A 1 111 ? 16.411 6.083 0.953 1.00 97.12 111 PRO A C 1
ATOM 807 O O . PRO A 1 111 ? 17.476 5.695 1.433 1.00 97.12 111 PRO A O 1
ATOM 810 N N . VAL A 1 112 ? 15.395 5.261 0.700 1.00 97.81 112 VAL A N 1
ATOM 811 C CA . VAL A 1 112 ? 15.455 3.799 0.802 1.00 97.81 112 VAL A CA 1
ATOM 812 C C . VAL A 1 112 ? 15.574 3.230 -0.6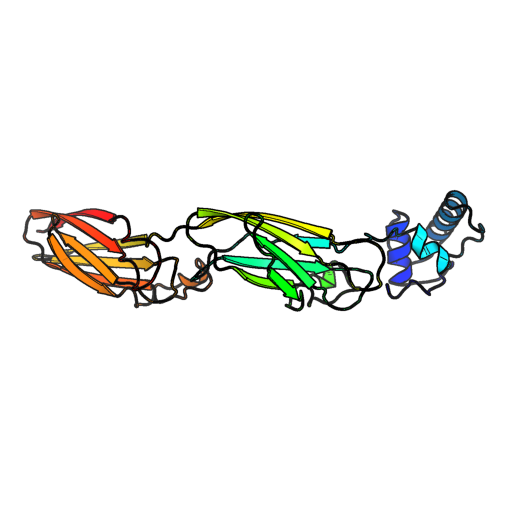04 1.00 97.81 112 VAL A C 1
ATOM 814 O O . VAL A 1 112 ? 14.755 3.538 -1.468 1.00 97.81 112 VAL A O 1
ATOM 817 N N . THR A 1 113 ? 16.573 2.386 -0.845 1.00 97.56 113 THR A N 1
ATOM 818 C CA . THR A 1 113 ? 16.792 1.764 -2.157 1.00 97.56 113 THR A CA 1
ATOM 819 C C . THR A 1 113 ? 16.411 0.287 -2.115 1.00 97.56 113 THR A C 1
ATOM 821 O O . THR A 1 113 ? 16.691 -0.405 -1.139 1.00 97.56 113 THR A O 1
ATOM 824 N N . THR A 1 114 ? 15.768 -0.202 -3.172 1.00 97.62 114 THR A N 1
ATOM 825 C CA . THR A 1 114 ? 15.404 -1.613 -3.358 1.00 97.62 114 THR A CA 1
ATOM 826 C C . THR A 1 114 ? 15.636 -2.038 -4.801 1.00 97.62 114 THR A C 1
ATOM 828 O O . THR A 1 114 ? 15.673 -1.197 -5.690 1.00 97.62 114 THR A O 1
ATOM 831 N N . THR A 1 115 ? 15.743 -3.335 -5.071 1.00 97.38 115 THR A N 1
ATOM 832 C CA . THR A 1 115 ? 15.816 -3.851 -6.446 1.00 97.38 115 THR A CA 1
ATOM 833 C C . THR A 1 115 ? 14.429 -4.257 -6.927 1.00 97.38 115 THR A C 1
ATOM 835 O O . THR A 1 115 ? 13.718 -4.982 -6.230 1.00 97.38 115 THR A O 1
ATOM 838 N N . ALA A 1 116 ? 14.050 -3.843 -8.135 1.00 96.69 116 ALA A N 1
ATOM 839 C CA . ALA A 1 116 ? 12.757 -4.165 -8.733 1.00 96.69 116 ALA A CA 1
ATOM 840 C C . ALA A 1 116 ? 12.691 -5.604 -9.283 1.00 96.69 116 ALA A C 1
ATOM 842 O O . ALA A 1 116 ? 12.363 -5.811 -10.438 1.00 96.69 116 ALA A O 1
ATOM 843 N N . SER A 1 117 ? 13.022 -6.615 -8.478 1.00 95.19 117 SER A N 1
ATOM 844 C CA . SER A 1 117 ? 13.101 -8.025 -8.901 1.00 95.19 117 SER A CA 1
ATOM 845 C C . SER A 1 117 ? 11.858 -8.869 -8.574 1.00 95.19 117 SER A C 1
ATOM 847 O O . SER A 1 117 ? 11.816 -10.070 -8.884 1.00 95.19 117 SER A O 1
ATOM 849 N N . ALA A 1 118 ? 10.846 -8.271 -7.938 1.00 95.06 118 ALA A N 1
ATOM 850 C CA . ALA A 1 118 ? 9.585 -8.932 -7.625 1.00 95.06 118 ALA A CA 1
ATOM 851 C C . ALA A 1 118 ? 8.755 -9.159 -8.897 1.00 95.06 118 ALA A C 1
ATOM 853 O O . ALA A 1 118 ? 8.854 -8.416 -9.871 1.00 95.06 118 ALA A O 1
ATOM 854 N N . SER A 1 119 ? 7.921 -10.200 -8.884 1.00 93.12 119 SER A N 1
ATOM 855 C CA . SER A 1 119 ? 7.027 -10.486 -10.006 1.00 93.12 119 SER A CA 1
ATOM 856 C C . SER A 1 119 ? 5.857 -9.498 -10.039 1.00 93.12 119 SER A C 1
ATOM 858 O O . SER A 1 119 ? 5.181 -9.298 -9.027 1.00 93.12 119 SER A O 1
ATOM 860 N N . ARG A 1 120 ? 5.588 -8.920 -11.207 1.00 90.94 120 ARG A N 1
ATOM 861 C CA . ARG A 1 120 ? 4.413 -8.103 -11.515 1.00 90.94 120 ARG A CA 1
ATOM 862 C C . ARG A 1 120 ? 3.757 -8.673 -12.767 1.00 90.94 120 ARG A C 1
ATOM 864 O O . ARG A 1 120 ? 4.167 -8.382 -13.886 1.00 90.94 120 ARG A O 1
ATOM 871 N N . ALA A 1 121 ? 2.742 -9.505 -12.545 1.00 87.75 121 ALA A N 1
ATOM 872 C CA . ALA A 1 121 ? 2.056 -10.229 -13.606 1.00 87.75 121 ALA A CA 1
ATOM 873 C C . ALA A 1 121 ? 1.554 -9.289 -14.713 1.00 87.75 121 ALA A C 1
ATOM 875 O O . ALA A 1 121 ? 0.882 -8.292 -14.436 1.00 87.75 121 ALA A O 1
ATOM 876 N N . GLY A 1 122 ? 1.848 -9.648 -15.963 1.00 80.81 122 GLY A N 1
ATOM 877 C CA . GLY A 1 122 ? 1.342 -8.951 -17.146 1.00 80.81 122 GLY A CA 1
ATOM 878 C C . GLY A 1 122 ? 2.248 -7.847 -17.690 1.00 80.81 122 GLY A C 1
ATOM 879 O O . GLY A 1 122 ? 1.947 -7.331 -18.767 1.00 80.81 122 GLY A O 1
ATOM 880 N N . LEU A 1 123 ? 3.371 -7.526 -17.036 1.00 78.62 123 LEU A N 1
ATOM 881 C CA . LEU A 1 123 ? 4.359 -6.601 -17.605 1.00 78.62 123 LEU A CA 1
ATOM 882 C C . LEU A 1 123 ? 4.959 -7.149 -18.898 1.00 78.62 123 LEU 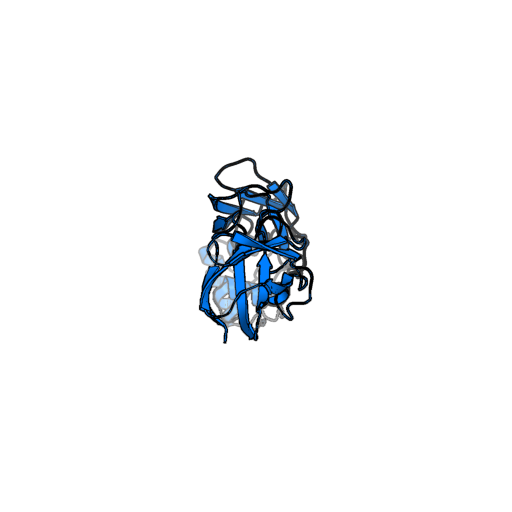A C 1
ATOM 884 O O . LEU A 1 123 ? 5.014 -6.419 -19.882 1.00 78.62 123 LEU A O 1
ATOM 888 N N . ALA A 1 124 ? 5.298 -8.437 -18.941 1.00 74.12 124 ALA A N 1
ATOM 889 C CA . ALA A 1 124 ? 5.834 -9.100 -20.127 1.00 74.12 124 ALA A 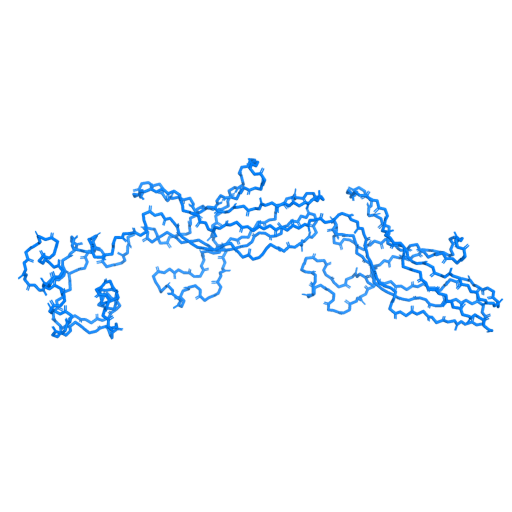CA 1
ATOM 890 C C . ALA A 1 124 ? 4.832 -9.139 -21.297 1.00 74.12 124 ALA A C 1
ATOM 892 O O . ALA A 1 124 ? 5.227 -9.268 -22.450 1.00 74.12 124 ALA A O 1
ATOM 893 N N . ARG A 1 125 ? 3.520 -9.004 -21.039 1.00 73.25 125 ARG A N 1
ATOM 894 C CA . ARG A 1 125 ? 2.519 -8.876 -22.117 1.00 73.25 125 ARG A CA 1
ATOM 895 C C . ARG A 1 125 ? 2.516 -7.479 -22.732 1.00 73.25 125 ARG A C 1
ATOM 897 O O . ARG A 1 125 ? 2.330 -7.351 -23.936 1.00 73.25 125 ARG A O 1
ATOM 904 N N . ALA A 1 126 ? 2.693 -6.449 -21.906 1.00 66.81 126 ALA A N 1
ATOM 905 C CA . ALA A 1 126 ? 2.769 -5.062 -22.361 1.00 66.81 126 ALA A CA 1
ATOM 906 C C . ALA A 1 126 ? 4.139 -4.733 -22.984 1.00 66.81 126 ALA A C 1
ATOM 908 O O . ALA A 1 126 ? 4.212 -3.942 -23.922 1.00 66.81 126 ALA A O 1
ATOM 909 N N . TRP A 1 127 ? 5.200 -5.377 -22.491 1.00 65.75 127 TRP A N 1
ATOM 910 C CA . TRP A 1 127 ? 6.594 -5.160 -22.870 1.00 65.75 127 TRP A CA 1
ATOM 911 C C . TRP A 1 127 ? 7.309 -6.517 -23.047 1.00 65.75 127 TRP A C 1
ATOM 913 O O . TRP A 1 127 ? 7.938 -7.011 -22.114 1.00 65.75 127 TRP A O 1
ATOM 923 N N . PRO A 1 128 ? 7.209 -7.160 -24.223 1.00 63.88 128 PRO A N 1
ATOM 924 C CA . PRO A 1 128 ? 7.715 -8.524 -24.444 1.00 63.88 128 PRO A CA 1
ATOM 925 C C . PRO A 1 128 ? 9.230 -8.688 -24.279 1.00 63.88 128 PRO A C 1
ATOM 927 O O . PRO A 1 128 ? 9.715 -9.769 -23.953 1.00 63.88 128 PRO A O 1
ATOM 930 N N . GLU A 1 129 ? 9.983 -7.614 -24.498 1.00 63.69 129 GLU A N 1
ATOM 931 C CA . GLU A 1 129 ? 11.434 -7.539 -24.308 1.00 63.69 129 GLU A CA 1
ATOM 932 C C . GLU A 1 129 ? 11.894 -7.560 -22.838 1.00 63.69 129 GLU A C 1
ATOM 934 O O . GLU A 1 129 ? 13.098 -7.641 -22.585 1.00 63.69 129 GLU A O 1
ATOM 939 N N . ILE A 1 130 ? 10.970 -7.519 -21.873 1.00 70.38 130 ILE A N 1
ATOM 940 C CA . ILE A 1 130 ? 11.268 -7.631 -20.440 1.00 70.38 130 ILE A CA 1
ATOM 941 C C . ILE A 1 130 ? 10.487 -8.780 -19.794 1.00 70.38 130 ILE A C 1
ATOM 943 O O . ILE A 1 130 ? 9.460 -9.238 -20.287 1.00 70.38 130 ILE A O 1
ATOM 947 N N . SER A 1 131 ? 10.968 -9.243 -18.640 1.00 80.81 131 SER A N 1
ATOM 948 C CA . SER A 1 131 ? 10.246 -10.229 -17.829 1.00 80.81 131 SER A CA 1
ATOM 949 C C . SER A 1 131 ? 9.256 -9.567 -16.865 1.00 80.81 131 SER A C 1
ATOM 951 O O . SER A 1 131 ? 9.378 -8.384 -16.549 1.00 80.81 131 SER A O 1
ATOM 953 N N . ASP A 1 132 ? 8.353 -10.357 -16.281 1.00 87.25 132 ASP A N 1
ATOM 954 C CA . ASP A 1 132 ? 7.499 -9.905 -15.171 1.00 87.25 132 ASP A CA 1
ATOM 955 C C . ASP A 1 132 ? 8.301 -9.559 -13.896 1.00 87.25 132 ASP A C 1
ATOM 957 O O . ASP A 1 132 ? 7.744 -8.995 -12.957 1.00 87.25 132 ASP A O 1
ATOM 961 N N . ARG A 1 133 ? 9.610 -9.852 -13.830 1.00 91.81 133 ARG A N 1
ATOM 962 C CA . ARG A 1 133 ? 10.475 -9.581 -12.664 1.00 91.81 133 ARG A CA 1
ATOM 963 C C . ARG A 1 133 ? 11.025 -8.154 -12.661 1.00 91.81 133 ARG A C 1
ATOM 965 O O . ARG A 1 133 ? 12.233 -7.963 -12.592 1.00 91.81 133 ARG A O 1
ATOM 972 N N . HIS A 1 134 ? 10.118 -7.190 -12.761 1.00 93.25 134 HIS A N 1
ATOM 973 C CA . HIS A 1 134 ? 10.397 -5.749 -12.756 1.00 93.25 134 HIS A CA 1
ATOM 974 C C . HIS A 1 134 ? 9.569 -4.996 -11.698 1.00 93.25 134 HIS A C 1
ATOM 976 O O . HIS A 1 134 ? 9.473 -3.769 -11.715 1.00 93.25 134 HIS A O 1
ATOM 982 N N . GLY A 1 135 ? 8.927 -5.725 -10.781 1.00 95.69 135 GLY A N 1
ATOM 983 C CA . GLY A 1 135 ? 8.167 -5.175 -9.664 1.00 95.69 135 GLY A CA 1
ATOM 984 C C . GLY A 1 135 ? 9.031 -4.926 -8.428 1.00 95.69 135 GLY A C 1
ATOM 985 O O . GLY A 1 135 ? 10.031 -5.601 -8.201 1.00 95.69 135 GLY A O 1
ATOM 986 N N . PHE A 1 136 ? 8.616 -4.010 -7.561 1.00 97.38 136 PHE A N 1
ATOM 987 C CA . PHE A 1 136 ? 9.208 -3.823 -6.235 1.00 97.38 136 PHE A CA 1
ATOM 988 C C . PHE A 1 136 ? 8.134 -3.817 -5.149 1.00 97.38 136 PHE A C 1
ATOM 990 O O . PHE A 1 136 ? 6.977 -3.465 -5.387 1.00 97.38 136 PHE A O 1
ATOM 997 N N . ARG A 1 137 ? 8.539 -4.201 -3.936 1.00 95.81 137 ARG A N 1
ATOM 998 C CA . ARG A 1 137 ? 7.734 -4.100 -2.718 1.00 95.81 137 ARG A CA 1
ATOM 999 C C . ARG A 1 137 ? 8.638 -3.791 -1.534 1.00 95.81 137 ARG A C 1
ATOM 1001 O O . ARG A 1 137 ? 9.585 -4.529 -1.281 1.00 95.81 137 ARG A O 1
ATOM 1008 N N . VAL A 1 138 ? 8.322 -2.732 -0.801 1.00 95.94 138 VAL A N 1
ATOM 1009 C CA . VAL A 1 138 ? 9.012 -2.321 0.431 1.00 95.94 138 VAL A CA 1
ATOM 1010 C C . VAL A 1 138 ? 7.959 -1.905 1.452 1.00 95.94 138 VAL A C 1
ATOM 1012 O O . VAL A 1 138 ? 6.929 -1.358 1.071 1.00 95.94 138 VAL A O 1
ATOM 1015 N N . VAL A 1 139 ? 8.194 -2.157 2.739 1.00 95.06 139 VAL A N 1
ATOM 1016 C CA . VAL A 1 139 ? 7.395 -1.553 3.814 1.00 95.06 139 VAL A CA 1
ATOM 1017 C C . VAL A 1 139 ? 8.209 -0.418 4.417 1.00 95.06 139 VAL A C 1
ATOM 1019 O O . VAL A 1 139 ? 9.298 -0.656 4.936 1.00 95.06 139 VAL A O 1
ATOM 1022 N N . LEU A 1 140 ? 7.705 0.811 4.314 1.00 96.19 140 LEU A N 1
ATOM 1023 C CA . LEU A 1 140 ? 8.310 1.976 4.953 1.00 96.19 140 LEU A CA 1
ATOM 1024 C C . LEU A 1 140 ? 7.699 2.164 6.352 1.00 96.19 140 LEU A C 1
ATOM 1026 O O . LEU A 1 140 ? 6.468 2.191 6.456 1.00 96.19 140 LEU A O 1
ATOM 1030 N N . PRO A 1 141 ? 8.513 2.319 7.413 1.00 93.06 141 PRO A N 1
ATOM 1031 C CA . PRO A 1 141 ? 8.033 2.546 8.775 1.00 93.06 141 PRO A CA 1
ATOM 1032 C C . PRO A 1 141 ? 7.609 4.013 8.957 1.00 93.06 141 PRO A C 1
ATOM 1034 O O . PRO A 1 141 ? 8.296 4.804 9.599 1.00 93.06 141 PRO A O 1
ATOM 1037 N N . LEU A 1 142 ? 6.499 4.397 8.324 1.00 93.19 142 LEU A N 1
ATOM 1038 C CA . LEU A 1 142 ? 5.920 5.736 8.450 1.00 93.19 142 LEU A CA 1
ATOM 1039 C C . LEU A 1 142 ? 4.963 5.756 9.646 1.00 93.19 142 LEU A C 1
ATOM 1041 O O . LEU A 1 142 ? 4.052 4.930 9.713 1.00 93.19 142 LEU A O 1
ATOM 1045 N N . GLY A 1 143 ? 5.202 6.674 10.586 1.00 90.00 143 GLY A N 1
ATOM 1046 C CA . GLY A 1 143 ? 4.354 6.878 11.764 1.00 90.00 143 GLY A CA 1
ATOM 1047 C C . GLY A 1 143 ? 3.043 7.597 11.438 1.00 90.00 143 GLY A C 1
ATOM 1048 O O . GLY A 1 143 ? 2.701 7.781 10.277 1.00 90.00 143 GLY A O 1
ATOM 1049 N N . ALA A 1 144 ? 2.294 8.009 12.464 1.00 90.69 144 ALA A N 1
ATOM 1050 C CA . ALA A 1 144 ? 1.070 8.780 12.264 1.00 90.69 144 ALA A CA 1
ATOM 1051 C C . ALA A 1 144 ? 1.349 10.146 11.613 1.00 90.69 144 ALA A C 1
ATOM 1053 O O . ALA A 1 144 ? 2.256 10.870 12.024 1.00 90.69 144 ALA A O 1
ATOM 1054 N N . GLY A 1 145 ? 0.520 10.520 10.642 1.00 92.56 145 GLY A N 1
ATOM 1055 C CA . GLY A 1 145 ? 0.656 11.769 9.902 1.00 92.56 145 GLY A CA 1
ATOM 1056 C C . GLY A 1 145 ? 0.292 11.636 8.429 1.00 92.56 145 GLY A C 1
ATOM 1057 O O . GLY A 1 145 ? 0.005 10.554 7.920 1.00 92.56 145 GLY A O 1
ATOM 1058 N N . THR A 1 146 ? 0.279 12.767 7.730 1.00 96.69 146 THR A N 1
ATOM 1059 C CA . THR A 1 146 ? 0.157 12.785 6.269 1.00 96.69 146 THR A CA 1
ATOM 1060 C C . THR A 1 146 ? 1.546 12.704 5.662 1.00 96.69 146 THR A C 1
ATOM 1062 O O . THR A 1 146 ? 2.382 13.561 5.931 1.00 96.69 146 THR A O 1
ATOM 1065 N N . HIS A 1 147 ? 1.759 11.701 4.816 1.00 97.69 147 HIS A N 1
ATOM 1066 C CA . HIS A 1 147 ? 3.040 11.411 4.186 1.00 97.69 147 HIS A CA 1
ATOM 1067 C C . HIS A 1 147 ? 2.942 11.523 2.668 1.00 97.69 147 HIS A C 1
ATOM 1069 O O . HIS A 1 147 ? 1.909 11.205 2.066 1.00 97.69 147 HIS A O 1
ATOM 1075 N N . ARG A 1 148 ? 4.043 11.921 2.031 1.00 98.38 148 ARG A N 1
ATOM 1076 C CA . ARG A 1 148 ? 4.244 11.871 0.580 1.00 98.38 148 ARG A CA 1
ATOM 1077 C C . ARG A 1 148 ? 5.447 10.991 0.265 1.00 98.38 148 ARG A C 1
ATOM 1079 O O . ARG A 1 148 ? 6.577 11.322 0.608 1.00 98.38 148 ARG A O 1
ATOM 1086 N N . VAL A 1 149 ? 5.204 9.895 -0.448 1.00 98.62 149 VAL A N 1
ATOM 1087 C CA . VAL A 1 149 ? 6.233 8.964 -0.919 1.00 98.62 149 VAL A CA 1
ATOM 1088 C C . VAL A 1 149 ? 6.431 9.155 -2.417 1.00 98.62 149 VAL A C 1
ATOM 1090 O O . VAL A 1 149 ? 5.483 9.039 -3.193 1.00 98.62 149 VAL A O 1
ATOM 1093 N N . CYS A 1 150 ? 7.661 9.439 -2.824 1.00 98.44 150 CYS A N 1
ATOM 1094 C CA . CYS A 1 150 ? 8.079 9.528 -4.218 1.00 98.44 150 CYS A CA 1
ATOM 1095 C C . CYS A 1 150 ? 9.020 8.373 -4.562 1.00 98.44 150 CYS A C 1
ATOM 1097 O O . CYS A 1 150 ? 9.823 7.952 -3.728 1.00 98.44 150 CYS A O 1
ATOM 1099 N N . ALA A 1 151 ? 8.935 7.883 -5.795 1.00 98.50 151 ALA A N 1
ATOM 1100 C CA . ALA A 1 151 ? 9.777 6.808 -6.300 1.00 98.50 151 ALA A CA 1
ATOM 1101 C C . ALA A 1 151 ? 10.515 7.245 -7.573 1.00 98.50 151 ALA A C 1
ATOM 1103 O O . ALA A 1 151 ? 9.933 7.901 -8.442 1.00 98.50 151 ALA A O 1
ATOM 1104 N N . LEU A 1 152 ? 11.787 6.863 -7.687 1.00 97.69 152 LEU A N 1
ATOM 1105 C CA . LEU A 1 152 ? 12.607 7.011 -8.890 1.00 97.69 152 LEU A CA 1
ATOM 1106 C C . LEU A 1 152 ? 13.213 5.662 -9.278 1.00 97.69 152 LEU A C 1
ATOM 1108 O O . LEU A 1 152 ? 13.701 4.935 -8.413 1.00 97.69 152 LEU A O 1
ATOM 1112 N N . GLY A 1 153 ? 13.219 5.346 -10.568 1.00 97.19 153 GLY A N 1
ATOM 1113 C CA . GLY A 1 153 ? 14.058 4.288 -11.114 1.00 97.19 153 GLY A CA 1
ATOM 1114 C C . GLY A 1 153 ? 15.479 4.822 -11.254 1.00 97.19 153 GLY A C 1
ATOM 1115 O O . GLY A 1 153 ? 15.683 5.887 -11.837 1.00 97.19 153 GLY A O 1
ATOM 1116 N N . VAL A 1 154 ? 16.446 4.116 -10.676 1.00 96.81 154 VAL A N 1
ATOM 1117 C CA . VAL A 1 154 ? 17.862 4.488 -10.717 1.00 96.81 154 VAL A CA 1
ATOM 1118 C C . VAL A 1 154 ? 18.483 3.963 -12.004 1.00 96.81 154 VAL A C 1
ATOM 1120 O O . VAL A 1 154 ? 18.399 2.764 -12.276 1.00 96.81 154 VAL A O 1
ATOM 1123 N N . ASN A 1 155 ? 19.107 4.849 -12.776 1.00 90.00 155 ASN A N 1
ATOM 1124 C CA . ASN A 1 155 ? 19.714 4.483 -14.051 1.00 90.00 155 ASN A CA 1
ATOM 1125 C C . ASN A 1 155 ? 20.807 3.427 -13.864 1.00 90.00 155 ASN A C 1
ATOM 1127 O O . ASN A 1 155 ? 21.578 3.474 -12.896 1.00 90.00 155 ASN A O 1
ATOM 1131 N N . ALA A 1 156 ? 20.887 2.474 -14.788 1.00 87.19 156 ALA A N 1
ATOM 1132 C CA . ALA A 1 156 ? 21.914 1.449 -14.716 1.00 87.19 156 ALA A CA 1
ATOM 1133 C C . ALA A 1 156 ? 23.327 2.058 -14.891 1.00 87.19 156 ALA A C 1
ATOM 1135 O O . ALA A 1 156 ? 23.543 2.953 -15.708 1.00 87.19 156 ALA A O 1
ATOM 1136 N N . PRO A 1 157 ? 24.347 1.589 -14.150 1.00 82.94 157 PRO A N 1
ATOM 1137 C CA . PRO A 1 157 ? 25.708 2.074 -14.346 1.00 82.94 157 PRO A CA 1
ATOM 1138 C C . PRO A 1 157 ? 26.199 1.834 -15.781 1.00 82.94 157 PRO A C 1
ATOM 1140 O O . PRO A 1 157 ? 26.064 0.736 -16.319 1.00 82.94 157 PRO A O 1
ATOM 1143 N N . GLY A 1 158 ? 26.806 2.854 -16.390 1.00 76.56 158 GLY A N 1
ATOM 1144 C CA . GLY A 1 158 ? 27.353 2.763 -17.747 1.00 76.56 158 GLY A CA 1
ATOM 1145 C C . GLY A 1 158 ? 26.315 2.860 -18.870 1.00 76.56 158 GLY A C 1
ATOM 1146 O O . GLY A 1 158 ? 26.692 2.739 -20.038 1.00 76.56 158 GLY A O 1
ATOM 1147 N N . THR A 1 159 ? 25.038 3.108 -18.559 1.00 69.88 159 THR A N 1
ATOM 1148 C CA . THR A 1 159 ? 24.026 3.473 -19.559 1.00 69.88 159 THR A CA 1
ATOM 1149 C C . THR A 1 159 ? 23.893 5.002 -19.654 1.00 69.88 159 THR A C 1
ATOM 1151 O O . THR A 1 159 ? 24.166 5.714 -18.685 1.00 69.88 159 THR A O 1
ATOM 1154 N N . PRO A 1 160 ? 23.551 5.558 -20.831 1.00 67.00 160 PRO A N 1
ATOM 1155 C CA . PRO A 1 160 ? 23.308 6.991 -20.989 1.00 67.00 160 PRO A CA 1
ATOM 1156 C C . PRO A 1 160 ? 22.182 7.513 -20.087 1.00 67.00 160 PRO A C 1
ATOM 1158 O O . PRO A 1 160 ? 21.294 6.765 -19.702 1.00 67.00 160 PRO A O 1
ATOM 1161 N N . GLY A 1 161 ? 22.197 8.825 -19.837 1.00 75.00 161 GLY A N 1
ATOM 1162 C CA . GLY A 1 161 ? 21.146 9.561 -19.131 1.00 75.00 161 GLY A CA 1
ATOM 1163 C C . GLY A 1 161 ? 21.154 9.385 -17.615 1.00 75.00 161 GLY A C 1
ATOM 1164 O O . GLY A 1 161 ? 22.223 9.380 -17.007 1.00 75.00 161 GLY A O 1
ATOM 1165 N N . GLY A 1 162 ? 19.977 9.378 -16.990 1.00 85.75 162 GLY A N 1
ATOM 1166 C CA . GLY A 1 162 ? 19.843 9.585 -15.546 1.00 85.75 162 GLY A CA 1
ATOM 1167 C C . GLY A 1 162 ? 18.612 8.932 -14.933 1.00 85.75 162 GLY A C 1
ATOM 1168 O O . GLY A 1 162 ? 17.899 8.174 -15.581 1.00 85.75 162 GLY A O 1
ATOM 1169 N N . ASP A 1 163 ? 18.380 9.199 -13.652 1.00 93.12 163 ASP A N 1
ATOM 1170 C CA . ASP A 1 163 ? 17.266 8.594 -12.924 1.00 93.12 163 ASP A CA 1
ATOM 1171 C C . ASP A 1 163 ? 15.916 9.105 -13.443 1.00 93.12 163 ASP A C 1
ATOM 1173 O O . ASP A 1 163 ? 15.757 10.289 -13.753 1.00 93.12 163 ASP A O 1
ATOM 1177 N N . GLY A 1 164 ? 14.928 8.215 -13.505 1.00 90.75 164 GLY A N 1
ATOM 1178 C CA . GLY A 1 164 ? 13.605 8.530 -14.034 1.00 90.75 164 GLY A CA 1
ATOM 1179 C C . GLY A 1 164 ? 12.516 8.507 -12.960 1.00 90.75 164 GLY A C 1
ATOM 1180 O O . GLY A 1 164 ? 12.513 7.621 -12.100 1.00 90.75 164 GLY A O 1
ATOM 1181 N N . PRO A 1 165 ? 11.577 9.470 -12.955 1.00 94.31 165 PRO A N 1
ATOM 1182 C CA . PRO A 1 165 ? 10.511 9.512 -11.962 1.00 94.31 165 PRO A CA 1
ATOM 1183 C C . PRO A 1 165 ? 9.476 8.405 -12.210 1.00 94.31 165 PRO A C 1
ATOM 1185 O O . PRO A 1 165 ? 8.975 8.245 -13.319 1.00 94.31 165 PRO A O 1
ATOM 1188 N N . LEU A 1 166 ? 9.091 7.688 -11.152 1.00 95.56 166 LEU A N 1
ATOM 1189 C CA . LEU A 1 166 ? 8.005 6.689 -11.173 1.00 95.56 166 LEU A CA 1
ATOM 1190 C C . LEU A 1 166 ? 6.695 7.243 -10.583 1.00 95.56 166 LEU A C 1
ATOM 1192 O O . LEU A 1 166 ?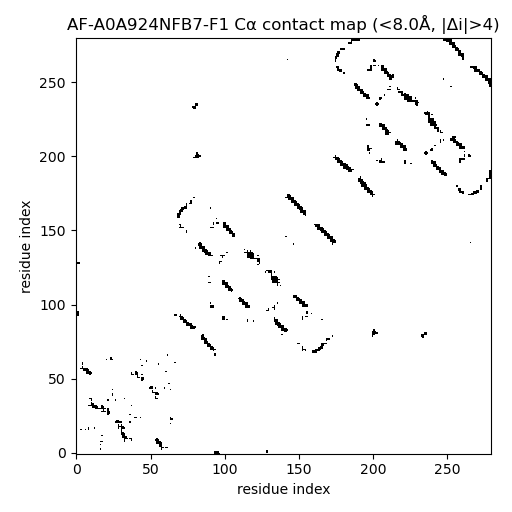 5.671 6.560 -10.548 1.00 95.56 166 LEU A O 1
ATOM 1196 N N . GLY A 1 167 ? 6.738 8.488 -10.100 1.00 95.69 167 GLY A N 1
ATOM 1197 C CA . GLY A 1 167 ? 5.614 9.211 -9.517 1.00 95.69 167 GLY A CA 1
ATOM 1198 C C . GLY A 1 167 ? 5.704 9.370 -8.000 1.00 95.69 167 GLY A C 1
ATOM 1199 O O . GLY A 1 167 ? 6.599 8.851 -7.332 1.00 95.69 167 GLY A O 1
ATOM 1200 N N . CYS A 1 168 ? 4.743 10.119 -7.462 1.00 98.12 168 CYS A N 1
ATOM 1201 C CA . CYS A 1 168 ? 4.563 10.308 -6.029 1.00 98.12 168 CYS A CA 1
ATOM 1202 C C . CYS A 1 168 ? 3.128 9.972 -5.630 1.00 98.12 168 CYS A C 1
ATOM 1204 O O . CYS A 1 168 ? 2.183 10.219 -6.384 1.00 98.12 168 CYS A O 1
ATOM 1206 N N . ARG A 1 169 ? 2.965 9.458 -4.417 1.00 98.50 169 ARG A N 1
ATOM 1207 C CA . ARG A 1 169 ? 1.676 9.179 -3.789 1.00 98.50 169 ARG A CA 1
ATOM 1208 C C . ARG A 1 169 ? 1.667 9.749 -2.381 1.00 98.50 169 ARG A C 1
ATOM 1210 O O . ARG A 1 169 ? 2.710 9.847 -1.741 1.00 98.50 169 ARG A O 1
ATOM 1217 N N . SER A 1 170 ? 0.482 10.100 -1.910 1.00 97.81 170 SER A N 1
ATOM 1218 C CA . SER A 1 170 ? 0.276 10.562 -0.545 1.00 97.81 170 SER A CA 1
ATOM 1219 C C . SER A 1 170 ? -0.761 9.699 0.147 1.00 97.81 170 SER A C 1
ATOM 1221 O O . SER A 1 170 ? -1.683 9.200 -0.499 1.00 97.81 170 SER A O 1
ATOM 1223 N N . LEU A 1 171 ? -0.596 9.527 1.453 1.00 96.75 171 LEU A N 1
ATOM 1224 C CA . LEU A 1 171 ? -1.585 8.909 2.326 1.00 96.75 171 LEU A CA 1
ATOM 1225 C C . LEU A 1 171 ? -1.544 9.569 3.703 1.00 96.75 171 LEU A C 1
ATOM 1227 O O . LEU A 1 171 ? -0.538 10.173 4.074 1.00 96.75 171 LEU A O 1
ATOM 1231 N N . THR A 1 172 ? -2.603 9.377 4.479 1.00 94.56 172 THR A N 1
ATOM 1232 C CA . THR A 1 172 ? -2.606 9.687 5.908 1.00 94.56 172 THR A CA 1
ATOM 1233 C C . THR A 1 172 ? -2.557 8.388 6.700 1.00 94.56 172 THR A C 1
ATOM 1235 O O . THR A 1 172 ? -3.358 7.479 6.480 1.00 94.56 172 THR A O 1
ATOM 1238 N N . VAL A 1 173 ? -1.601 8.302 7.615 1.00 93.06 173 VAL A N 1
ATOM 1239 C CA . VAL A 1 173 ? -1.402 7.192 8.541 1.00 93.06 173 VAL A CA 1
ATOM 1240 C C . VAL A 1 173 ? -1.988 7.596 9.892 1.00 93.06 173 VAL A C 1
ATOM 1242 O O . VAL A 1 173 ? -1.677 8.661 10.421 1.00 93.06 173 VAL A O 1
ATOM 1245 N N . SER A 1 174 ? -2.849 6.746 10.448 1.00 89.62 174 SER A N 1
ATOM 1246 C CA . SER A 1 174 ? -3.352 6.871 11.819 1.00 89.62 174 SER A CA 1
ATOM 1247 C C . SER A 1 174 ? -2.732 5.786 12.695 1.00 89.62 174 SER A C 1
ATOM 1249 O O . SER A 1 174 ? -2.619 4.645 12.247 1.00 89.62 174 SER A O 1
ATOM 1251 N N . SER A 1 175 ? -2.378 6.138 13.929 1.00 91.62 175 SER A N 1
ATOM 1252 C CA . SER A 1 175 ? -1.975 5.198 14.990 1.00 91.62 175 SER A CA 1
ATOM 1253 C C . SER A 1 175 ? -3.099 4.936 15.995 1.00 91.62 175 SER A C 1
ATOM 1255 O O . SER A 1 175 ? -2.901 4.288 17.010 1.00 91.62 175 SER A O 1
ATOM 1257 N N . THR A 1 176 ? -4.299 5.474 15.765 1.00 93.00 176 THR A N 1
ATOM 1258 C CA . THR A 1 176 ? -5.417 5.288 16.693 1.00 93.00 176 THR A CA 1
ATOM 1259 C C . THR A 1 176 ? -6.098 3.942 16.429 1.00 93.00 176 THR A C 1
ATOM 1261 O O . THR A 1 176 ? -6.600 3.737 15.316 1.00 93.00 176 THR A O 1
ATOM 1264 N N . PRO A 1 177 ? -6.182 3.041 17.426 1.00 95.69 177 PRO A N 1
ATOM 1265 C CA . PRO A 1 177 ? -6.974 1.828 17.326 1.00 95.69 177 PRO A CA 1
ATOM 1266 C C . PRO A 1 177 ? -8.440 2.141 17.053 1.00 95.69 177 PRO A C 1
ATOM 1268 O O . PRO A 1 177 ? -9.002 3.123 17.542 1.00 95.69 177 PRO A O 1
ATOM 1271 N N . TYR A 1 178 ? -9.087 1.281 16.284 1.00 95.19 178 TYR A N 1
ATOM 1272 C CA . TYR A 1 178 ? -10.479 1.444 15.899 1.00 95.19 178 TYR A CA 1
ATOM 1273 C C . TYR A 1 178 ? -11.170 0.088 15.790 1.00 95.19 178 TYR A C 1
ATOM 1275 O O . TYR A 1 178 ? -10.545 -0.972 15.810 1.00 95.19 178 TYR A O 1
ATOM 1283 N N . GLY A 1 179 ? -12.493 0.110 15.730 1.00 95.25 179 GLY A N 1
ATOM 1284 C CA . GLY A 1 179 ? -13.287 -1.104 15.704 1.00 95.25 179 GLY A CA 1
ATOM 1285 C C . GLY A 1 179 ? -14.752 -0.811 15.467 1.00 95.25 179 GLY A C 1
ATOM 1286 O O . GLY A 1 179 ? -15.167 0.346 15.385 1.00 95.25 179 GLY A O 1
ATOM 1287 N N . ALA A 1 180 ? -15.542 -1.873 15.398 1.00 95.69 180 ALA A N 1
ATOM 1288 C CA . ALA A 1 180 ? -16.988 -1.767 15.317 1.00 95.69 180 ALA A CA 1
ATOM 1289 C C . ALA A 1 180 ? -17.654 -2.797 16.227 1.00 95.69 180 ALA A C 1
ATOM 1291 O O . ALA A 1 180 ? -17.238 -3.954 16.286 1.00 95.69 180 ALA A O 1
ATOM 1292 N N . VAL A 1 181 ? -18.734 -2.378 16.890 1.00 96.62 181 VAL A N 1
ATOM 1293 C CA . VAL A 1 181 ? -19.678 -3.287 17.548 1.00 96.62 181 VAL A CA 1
ATOM 1294 C C . VAL A 1 181 ? -20.687 -3.747 16.498 1.00 96.62 181 VAL A C 1
ATOM 1296 O O . VAL A 1 181 ? -21.508 -2.952 16.028 1.00 96.62 181 VAL A O 1
ATOM 1299 N N . THR A 1 182 ? -20.614 -5.018 16.113 1.00 95.62 182 THR A N 1
ATOM 1300 C CA . THR A 1 182 ? -21.482 -5.607 15.083 1.00 95.62 182 THR A CA 1
ATOM 1301 C C . THR A 1 182 ? -22.787 -6.118 15.672 1.00 95.62 182 THR A C 1
ATOM 1303 O O . THR A 1 182 ? -23.833 -5.979 15.042 1.00 95.62 182 THR A O 1
ATOM 1306 N N . THR A 1 183 ? -22.758 -6.640 16.900 1.00 95.94 183 THR A N 1
ATOM 1307 C CA . THR A 1 183 ? -23.959 -7.087 17.617 1.00 95.94 183 THR A CA 1
ATOM 1308 C C . THR A 1 183 ? -23.972 -6.552 19.042 1.00 95.94 183 THR A C 1
ATOM 1310 O O . THR A 1 183 ? -22.938 -6.476 19.704 1.00 95.94 183 THR A O 1
ATOM 1313 N N . MET A 1 184 ? -25.159 -6.160 19.504 1.00 96.56 184 MET A N 1
ATOM 1314 C CA . MET A 1 184 ? -25.418 -5.747 20.880 1.00 96.56 184 MET A CA 1
ATOM 1315 C C . MET A 1 184 ? -26.823 -6.217 21.251 1.00 96.56 184 MET A C 1
ATOM 1317 O O . MET A 1 184 ? -27.800 -5.721 20.700 1.00 96.56 184 MET A O 1
ATOM 1321 N N . THR A 1 185 ? -26.919 -7.211 22.131 1.00 96.31 185 THR A N 1
ATOM 1322 C CA . THR A 1 185 ? -28.184 -7.881 22.469 1.00 96.31 185 THR A CA 1
ATOM 1323 C C . THR A 1 185 ? -28.417 -7.820 23.969 1.00 96.31 185 THR A C 1
ATOM 1325 O O . THR A 1 185 ? -27.611 -8.352 24.734 1.00 96.31 185 THR A O 1
ATOM 1328 N N . ALA A 1 186 ? -29.513 -7.196 24.396 1.00 95.62 186 ALA A N 1
ATOM 1329 C CA . ALA A 1 186 ? -29.939 -7.240 25.789 1.00 95.62 186 ALA A CA 1
ATOM 1330 C C . ALA A 1 186 ? -30.417 -8.643 26.186 1.00 95.62 186 ALA A C 1
ATOM 1332 O O . ALA A 1 186 ? -31.044 -9.356 25.403 1.00 95.62 186 ALA A O 1
ATOM 1333 N N . ARG A 1 187 ? -30.125 -9.023 27.425 1.00 93.69 187 ARG A N 1
ATOM 1334 C CA . ARG A 1 187 ? -30.615 -10.212 28.131 1.00 93.69 187 ARG A CA 1
ATOM 1335 C C . ARG A 1 187 ? -31.055 -9.781 29.527 1.00 93.69 187 ARG A C 1
ATOM 1337 O O . ARG A 1 187 ? -30.623 -8.730 29.971 1.00 93.69 187 ARG A O 1
ATOM 1344 N N . ALA A 1 188 ? -31.793 -10.623 30.249 1.00 89.06 188 ALA A N 1
ATOM 1345 C CA . ALA A 1 188 ? -32.400 -10.288 31.547 1.00 89.06 188 ALA A CA 1
ATOM 1346 C C . ALA A 1 188 ? -31.487 -9.555 32.562 1.00 89.06 188 ALA A C 1
ATOM 1348 O O . ALA A 1 188 ? -31.954 -8.723 33.329 1.00 89.06 188 ALA A O 1
ATOM 1349 N N . SER A 1 189 ? -30.183 -9.851 32.584 1.00 93.44 189 SER A N 1
ATOM 1350 C CA . SER A 1 189 ? -29.210 -9.224 33.498 1.00 93.44 189 SER A CA 1
ATOM 1351 C C . SER A 1 189 ? -27.863 -8.894 32.842 1.00 93.44 189 SER A C 1
ATOM 1353 O O . SER A 1 189 ? -26.826 -8.780 33.508 1.00 93.44 189 SER A O 1
ATOM 1355 N N . SER A 1 190 ? -27.835 -8.797 31.511 1.00 96.38 190 SER A N 1
ATOM 1356 C CA . SER A 1 190 ? -26.593 -8.546 30.779 1.00 96.38 190 SER A CA 1
ATOM 1357 C C . SER A 1 190 ? -26.821 -8.022 29.369 1.00 96.38 190 SER A C 1
ATOM 1359 O O . SER A 1 190 ? -27.909 -8.107 28.808 1.00 96.38 190 SER A O 1
ATOM 1361 N N . VAL A 1 191 ? -25.752 -7.522 28.763 1.00 97.62 191 VAL A N 1
ATOM 1362 C CA . VAL A 1 191 ? -25.691 -7.160 27.351 1.00 97.62 191 VAL A CA 1
ATOM 1363 C C . VAL A 1 191 ? -24.616 -8.014 26.693 1.00 97.62 191 VAL A C 1
ATOM 1365 O O . VAL A 1 191 ? -23.460 -8.005 27.109 1.00 97.62 191 VAL A O 1
ATOM 1368 N N . ALA A 1 192 ? -24.990 -8.771 25.668 1.00 97.44 192 ALA A N 1
ATOM 1369 C CA . ALA A 1 192 ? -24.067 -9.514 24.820 1.00 97.44 192 ALA A CA 1
ATOM 1370 C C . ALA A 1 192 ? -23.545 -8.606 23.711 1.00 97.44 192 ALA A C 1
ATOM 1372 O O . ALA A 1 192 ? -24.346 -8.011 22.991 1.00 97.44 192 ALA A O 1
ATOM 1373 N N . LEU A 1 193 ? -22.232 -8.536 23.538 1.00 97.56 193 LEU A N 1
ATOM 1374 C CA . LEU A 1 193 ? -21.578 -7.775 22.486 1.00 97.56 193 LEU A CA 1
ATOM 1375 C C . LEU A 1 193 ? -20.693 -8.686 21.649 1.00 97.56 193 LEU A C 1
ATOM 1377 O O . LEU A 1 193 ? -20.014 -9.565 22.183 1.00 97.56 193 LEU A O 1
ATOM 1381 N N . ALA A 1 194 ? -20.636 -8.405 20.355 1.00 97.44 194 ALA A N 1
ATOM 1382 C CA . ALA A 1 194 ? -19.559 -8.870 19.500 1.00 97.44 194 ALA A CA 1
ATOM 1383 C C . ALA A 1 194 ? -19.177 -7.790 18.494 1.00 97.44 194 ALA A C 1
ATOM 1385 O O . ALA A 1 194 ? -19.956 -6.875 18.198 1.00 97.44 194 ALA A O 1
ATOM 1386 N N . GLY A 1 195 ? -17.967 -7.903 17.973 1.00 97.00 195 GLY A N 1
ATOM 1387 C CA . GLY A 1 195 ? -17.417 -6.932 17.051 1.00 97.00 195 GLY A CA 1
ATOM 1388 C C . GLY A 1 195 ? -16.045 -7.330 16.551 1.00 97.00 195 GLY A C 1
ATOM 1389 O O . GLY A 1 195 ? -15.608 -8.468 16.715 1.00 97.00 195 GLY A O 1
ATOM 1390 N N . TRP A 1 196 ? -15.357 -6.357 15.972 1.00 97.50 196 TRP A N 1
ATOM 1391 C CA . TRP A 1 196 ? -13.941 -6.456 15.645 1.00 97.50 196 TRP A CA 1
ATOM 1392 C C . TRP A 1 196 ? -13.195 -5.223 16.152 1.00 97.50 196 TRP A C 1
ATOM 1394 O O . TRP A 1 196 ? -13.807 -4.180 16.411 1.00 97.50 196 TRP A O 1
ATOM 1404 N N . ALA A 1 197 ? -11.887 -5.359 16.337 1.00 97.50 197 ALA A N 1
ATOM 1405 C CA . ALA A 1 197 ? -11.007 -4.259 16.699 1.00 97.50 197 ALA A CA 1
ATOM 1406 C C . ALA A 1 197 ? -9.613 -4.450 16.099 1.00 97.50 197 ALA A C 1
ATOM 1408 O O . ALA A 1 197 ? -9.122 -5.571 15.945 1.00 97.50 197 ALA A O 1
ATOM 1409 N N . LEU A 1 198 ? -8.982 -3.329 15.774 1.00 95.12 198 LEU A N 1
ATOM 1410 C CA . LEU A 1 198 ? -7.681 -3.268 15.141 1.00 95.12 198 LEU A CA 1
ATOM 1411 C C . LEU A 1 198 ? -6.890 -2.076 15.678 1.00 95.12 198 LEU A C 1
ATOM 1413 O O . LEU A 1 198 ? -7.407 -0.963 15.739 1.00 95.12 198 LEU A O 1
ATOM 1417 N N . ASP A 1 199 ? -5.622 -2.306 15.997 1.00 94.75 199 ASP A N 1
ATOM 1418 C CA . ASP A 1 199 ? -4.621 -1.249 16.096 1.00 94.75 199 ASP A CA 1
ATOM 1419 C C . ASP A 1 199 ? -3.824 -1.231 14.782 1.00 94.75 199 ASP A C 1
ATOM 1421 O O . ASP A 1 199 ? -3.223 -2.248 14.428 1.00 94.75 199 ASP A O 1
ATOM 1425 N N . PRO A 1 200 ? -3.830 -0.116 14.027 1.00 93.00 200 PRO A N 1
ATOM 1426 C CA . PRO A 1 200 ? -3.094 -0.017 12.772 1.00 93.00 200 PRO A CA 1
ATOM 1427 C C . PRO A 1 200 ? -1.607 -0.393 12.881 1.00 93.00 200 PRO A C 1
ATOM 1429 O O . PRO A 1 200 ? -1.014 -0.855 11.900 1.00 93.00 200 PRO A O 1
ATOM 1432 N N . ASP A 1 201 ? -0.989 -0.214 14.042 1.00 92.12 201 ASP A N 1
ATOM 1433 C CA . ASP A 1 201 ? 0.450 -0.366 14.235 1.00 92.12 201 ASP A CA 1
ATOM 1434 C C . ASP A 1 201 ? 0.889 -1.820 14.452 1.00 92.12 201 ASP A C 1
ATOM 1436 O O . ASP A 1 201 ? 2.084 -2.112 14.389 1.00 92.12 201 ASP A O 1
ATOM 1440 N N . THR A 1 202 ? -0.046 -2.765 14.599 1.00 92.75 202 THR A N 1
ATOM 1441 C CA . THR A 1 202 ? 0.273 -4.184 14.801 1.00 92.75 202 THR A CA 1
ATOM 1442 C C . THR A 1 202 ? -0.727 -5.137 14.142 1.00 92.75 202 THR A C 1
ATOM 1444 O O . THR A 1 202 ? -1.909 -4.845 14.010 1.00 92.75 202 THR A O 1
ATOM 1447 N N . ALA A 1 203 ? -0.256 -6.323 13.746 1.00 94.44 203 ALA A N 1
ATOM 1448 C CA . ALA A 1 203 ? -1.128 -7.426 13.329 1.00 94.44 203 ALA A CA 1
ATOM 1449 C C . ALA A 1 203 ? -1.694 -8.204 14.530 1.00 94.44 203 ALA A C 1
ATOM 1451 O O . ALA A 1 203 ? -2.563 -9.056 14.375 1.00 94.44 203 ALA A O 1
ATOM 1452 N N . ALA A 1 204 ? -1.162 -7.977 15.733 1.00 95.06 204 ALA A N 1
ATOM 1453 C CA . ALA A 1 204 ? -1.591 -8.708 16.911 1.00 95.06 204 ALA A CA 1
ATOM 1454 C C . ALA A 1 204 ? -2.996 -8.277 17.354 1.00 95.06 204 ALA A C 1
ATOM 1456 O O . ALA A 1 204 ? -3.336 -7.096 17.371 1.00 95.06 204 ALA A O 1
ATOM 1457 N N . ALA A 1 205 ? -3.780 -9.256 17.802 1.00 96.19 205 ALA A N 1
ATOM 1458 C CA . ALA A 1 205 ? -5.071 -9.034 18.436 1.00 96.19 205 ALA A CA 1
ATOM 1459 C C . ALA A 1 205 ? -4.964 -8.065 19.625 1.00 96.19 205 ALA A C 1
ATOM 1461 O O . ALA A 1 205 ? -4.251 -8.349 20.597 1.00 96.19 205 ALA A O 1
ATOM 1462 N N . VAL A 1 206 ? -5.732 -6.976 19.572 1.00 97.31 206 VAL A N 1
ATOM 1463 C CA . VAL A 1 206 ? -5.806 -5.961 20.631 1.00 97.31 206 VAL A CA 1
ATOM 1464 C C . VAL A 1 206 ? -6.865 -6.273 21.678 1.00 97.31 206 VAL A C 1
ATOM 1466 O O . VAL A 1 206 ? -7.685 -7.177 21.520 1.00 97.31 206 VAL A O 1
ATOM 1469 N N . THR A 1 207 ? -6.849 -5.530 22.781 1.00 98.06 207 THR A N 1
ATOM 1470 C CA . THR A 1 207 ? -7.878 -5.641 23.820 1.00 98.06 207 THR A CA 1
ATOM 1471 C C . THR A 1 207 ? -8.985 -4.629 23.563 1.00 98.06 207 THR A C 1
ATOM 1473 O O . THR A 1 207 ? -8.716 -3.481 23.231 1.00 98.06 207 THR A O 1
ATOM 1476 N N . VAL A 1 208 ? -10.234 -5.037 23.754 1.00 98.50 208 VAL A N 1
ATOM 1477 C CA . VAL A 1 208 ? -11.404 -4.160 23.765 1.00 98.50 208 VAL A CA 1
ATOM 1478 C C . VAL A 1 208 ? -11.892 -4.023 25.194 1.00 98.50 208 VAL A C 1
ATOM 1480 O O . VAL A 1 208 ? -12.144 -5.023 25.865 1.00 98.50 208 VAL A O 1
ATOM 1483 N N . ARG A 1 209 ? -12.038 -2.785 25.660 1.00 98.44 209 ARG A N 1
ATOM 1484 C CA . ARG A 1 209 ? -12.666 -2.447 26.938 1.00 98.44 209 ARG A CA 1
ATOM 1485 C C . ARG A 1 209 ? -14.130 -2.118 26.696 1.00 98.44 209 ARG A C 1
ATOM 1487 O O . ARG A 1 209 ? -14.431 -1.258 25.871 1.00 98.44 209 ARG A O 1
ATOM 1494 N N . VAL A 1 210 ? -15.024 -2.772 27.426 1.00 98.44 210 VAL A N 1
ATOM 1495 C CA . VAL A 1 210 ? -16.456 -2.463 27.402 1.00 98.44 210 VAL A CA 1
ATOM 1496 C C . VAL A 1 210 ? -16.837 -1.760 28.694 1.00 98.44 210 VAL A C 1
ATOM 1498 O O . VAL A 1 210 ? -16.468 -2.209 29.782 1.00 98.44 210 VAL A O 1
ATOM 1501 N N . SER A 1 211 ? -17.586 -0.668 28.581 1.00 98.19 211 SER A N 1
ATOM 1502 C CA . SER A 1 211 ? -18.183 0.029 29.717 1.00 98.19 211 SER A CA 1
ATOM 1503 C C . SER A 1 211 ? -19.700 0.109 29.604 1.00 98.19 211 SER A C 1
ATOM 1505 O O . SER A 1 211 ? -20.251 0.170 28.506 1.00 98.19 211 SER A O 1
ATOM 1507 N N . VAL A 1 212 ? -20.364 0.101 30.757 1.00 97.81 212 VAL A N 1
ATOM 1508 C CA . VAL A 1 212 ? -21.805 0.300 30.932 1.00 97.81 212 VAL A CA 1
ATOM 1509 C C . VAL A 1 212 ? -21.967 1.520 31.834 1.00 97.81 212 VAL A C 1
ATOM 1511 O O . VAL A 1 212 ? -21.419 1.553 32.933 1.00 97.81 212 VAL A O 1
ATOM 1514 N N . ASP A 1 213 ? -22.630 2.559 31.330 1.00 97.06 213 ASP A N 1
ATOM 1515 C CA . ASP A 1 213 ? -22.809 3.862 31.991 1.00 97.06 213 ASP A CA 1
ATOM 1516 C C . ASP A 1 213 ? -21.494 4.495 32.473 1.00 97.06 213 ASP A C 1
ATOM 1518 O O . ASP A 1 213 ? -21.408 5.118 33.527 1.00 97.06 213 ASP A O 1
ATOM 1522 N N . GLY A 1 214 ? -20.434 4.314 31.680 1.00 96.06 214 GLY A N 1
ATOM 1523 C CA . GLY A 1 214 ? -19.097 4.829 31.979 1.00 96.06 214 GLY A CA 1
ATOM 1524 C C . GLY A 1 214 ? -18.263 3.950 32.917 1.00 96.06 214 GLY A C 1
ATOM 1525 O O . GLY A 1 214 ? -17.061 4.180 33.030 1.00 96.06 214 GLY A O 1
ATOM 1526 N N . VAL A 1 215 ? -18.838 2.906 33.519 1.00 97.06 215 VAL A N 1
ATOM 1527 C CA . VAL A 1 215 ? -18.116 1.956 34.380 1.00 97.06 215 VAL A CA 1
ATOM 1528 C C . VAL A 1 215 ? -17.627 0.771 33.557 1.00 97.06 215 VAL A C 1
ATOM 1530 O O . VAL A 1 215 ? -18.385 0.194 32.783 1.00 97.06 215 VAL A O 1
ATOM 1533 N N . VAL A 1 216 ? -16.358 0.385 33.710 1.00 98.06 216 VAL A N 1
ATOM 1534 C CA . VAL A 1 216 ? -15.794 -0.772 32.997 1.00 98.06 216 VAL A CA 1
ATOM 1535 C C . VAL A 1 216 ? -16.506 -2.052 33.435 1.00 98.06 216 VAL A C 1
ATOM 1537 O O . VAL A 1 216 ? -16.448 -2.434 34.599 1.00 98.06 216 VAL A O 1
ATOM 1540 N N . ALA A 1 217 ? -17.153 -2.716 32.480 1.00 97.25 217 ALA A N 1
ATOM 1541 C CA . ALA A 1 217 ? -17.907 -3.950 32.688 1.00 97.25 217 ALA A CA 1
ATOM 1542 C C . ALA A 1 217 ? -17.124 -5.205 32.265 1.00 97.25 217 ALA A C 1
ATOM 1544 O O . ALA A 1 217 ? -17.542 -6.323 32.558 1.00 97.25 217 ALA A O 1
ATOM 1545 N N . GLY A 1 218 ? -15.990 -5.032 31.579 1.00 97.88 218 GLY A N 1
ATOM 1546 C CA . GLY A 1 218 ? -15.065 -6.110 31.244 1.00 97.88 218 GLY A CA 1
ATOM 1547 C C . GLY A 1 218 ? -14.149 -5.769 30.073 1.00 97.88 218 GLY A C 1
ATOM 1548 O O . GLY A 1 218 ? -14.230 -4.690 29.476 1.00 97.88 218 GLY A O 1
ATOM 1549 N N . THR A 1 219 ? -13.277 -6.715 29.735 1.00 98.19 219 THR A N 1
ATOM 1550 C CA . THR A 1 219 ? -12.414 -6.649 28.555 1.00 98.19 219 THR A CA 1
ATOM 1551 C C . THR A 1 219 ? -12.483 -7.949 27.760 1.00 98.19 219 THR A C 1
ATOM 1553 O O . THR A 1 219 ? -12.743 -9.017 28.311 1.00 98.19 219 THR A O 1
ATOM 1556 N N . ALA A 1 220 ? -12.251 -7.861 26.453 1.00 98.12 220 ALA A N 1
ATOM 1557 C CA . ALA A 1 220 ? -12.151 -9.014 25.566 1.00 98.12 220 ALA A CA 1
ATOM 1558 C C . ALA A 1 220 ? -10.981 -8.840 24.600 1.00 98.12 220 ALA A C 1
ATOM 1560 O O . ALA A 1 220 ? -10.726 -7.741 24.113 1.00 98.12 220 ALA A O 1
ATOM 1561 N N . ARG A 1 221 ? -10.275 -9.930 24.295 1.00 98.12 221 ARG A N 1
ATOM 1562 C CA . ARG A 1 221 ? -9.227 -9.922 23.272 1.00 98.12 221 ARG A CA 1
ATOM 1563 C C . ARG A 1 221 ? -9.852 -10.102 21.890 1.00 98.12 221 ARG A C 1
ATOM 1565 O O . ARG A 1 221 ? -10.610 -11.044 21.674 1.00 98.12 221 ARG A O 1
ATOM 1572 N N . ALA A 1 222 ? -9.487 -9.232 20.958 1.00 97.69 222 ALA A N 1
ATOM 1573 C CA . ALA A 1 222 ? -9.915 -9.256 19.567 1.00 97.69 222 ALA A CA 1
ATOM 1574 C C . ALA A 1 222 ? -9.130 -10.280 18.743 1.00 97.69 222 ALA A C 1
ATOM 1576 O O . ALA A 1 222 ? -8.446 -9.910 17.805 1.00 97.69 222 ALA A O 1
ATOM 1577 N N . GLY A 1 223 ? -9.152 -11.548 19.161 1.00 97.12 223 GLY A N 1
ATOM 1578 C CA . GLY A 1 223 ? -8.391 -12.634 18.534 1.00 97.12 223 GLY A CA 1
ATOM 1579 C C . GLY A 1 223 ? -9.239 -13.739 17.912 1.00 97.12 223 GLY A C 1
ATOM 1580 O O . GLY A 1 223 ? -8.677 -14.726 17.441 1.00 97.12 223 GLY A O 1
ATOM 1581 N N . THR A 1 224 ? -10.570 -13.627 17.930 1.00 97.31 224 THR A N 1
ATOM 1582 C CA . THR A 1 224 ? -11.436 -14.581 17.225 1.00 97.31 224 THR A CA 1
ATOM 1583 C C . THR A 1 224 ? -11.462 -14.269 15.730 1.00 97.31 224 THR A C 1
ATOM 1585 O O . THR A 1 224 ? -11.086 -13.182 15.291 1.00 97.31 224 THR A O 1
ATOM 1588 N N . VAL A 1 225 ? -11.883 -15.239 14.921 1.00 97.12 225 VAL A N 1
ATOM 1589 C CA . VAL A 1 225 ? -11.937 -15.076 13.466 1.00 97.12 225 VAL A CA 1
ATOM 1590 C C . VAL A 1 225 ? -13.077 -14.128 13.084 1.00 97.12 225 VAL A C 1
ATOM 1592 O O . VAL A 1 225 ? -14.243 -14.400 13.363 1.00 97.12 225 VAL A O 1
ATOM 1595 N N . SER A 1 226 ? -12.733 -13.043 12.395 1.00 95.25 226 SER A N 1
ATOM 1596 C CA . SER A 1 226 ? -13.645 -12.197 11.627 1.00 95.25 226 SER A CA 1
ATOM 1597 C C . SER A 1 226 ? -13.405 -12.487 10.146 1.00 95.25 226 SER A C 1
ATOM 1599 O O . SER A 1 226 ? -12.489 -11.932 9.543 1.00 95.25 226 SER A O 1
ATOM 1601 N N . ALA A 1 227 ? -14.193 -13.401 9.574 1.00 93.75 227 ALA A N 1
ATOM 1602 C CA . ALA A 1 227 ? -13.971 -13.920 8.225 1.00 93.75 227 ALA A CA 1
ATOM 1603 C C . ALA A 1 227 ? -13.873 -12.798 7.175 1.00 93.75 227 ALA A C 1
ATOM 1605 O O . ALA A 1 227 ? -14.746 -11.930 7.098 1.00 93.75 227 ALA A O 1
ATOM 1606 N N . GLY A 1 228 ? -12.810 -12.828 6.368 1.00 92.19 228 GLY A N 1
ATOM 1607 C CA . GLY A 1 228 ? -12.581 -11.865 5.287 1.00 92.19 228 GLY A CA 1
ATOM 1608 C C . GLY A 1 228 ? -11.947 -10.540 5.723 1.00 92.19 228 GLY A C 1
ATOM 1609 O O . GLY A 1 228 ? -11.603 -9.733 4.858 1.00 92.19 228 GLY A O 1
ATOM 1610 N N . PHE A 1 229 ? -11.726 -10.320 7.024 1.00 94.06 229 PHE A N 1
ATOM 1611 C CA . PHE A 1 229 ? -11.124 -9.086 7.540 1.00 94.06 229 PHE A CA 1
ATOM 1612 C C . PHE A 1 229 ? -9.732 -8.817 6.947 1.00 94.06 229 PHE A C 1
ATOM 1614 O O . PHE A 1 229 ? -9.448 -7.702 6.503 1.00 94.06 229 PHE A O 1
ATOM 1621 N N . GLY A 1 230 ? -8.881 -9.840 6.853 1.00 93.75 230 GLY A N 1
ATOM 1622 C CA . GLY A 1 230 ? -7.539 -9.731 6.283 1.00 93.75 230 GLY A CA 1
ATOM 1623 C C . GLY A 1 230 ? -7.528 -9.515 4.769 1.00 93.75 230 GLY A C 1
ATOM 1624 O O . GLY A 1 230 ? -6.545 -9.007 4.231 1.00 93.75 230 GLY A O 1
ATOM 1625 N N . SER A 1 231 ? -8.621 -9.851 4.074 1.00 92.44 231 SER A N 1
ATOM 1626 C CA . SER A 1 231 ? -8.758 -9.576 2.636 1.00 92.44 231 SER A CA 1
ATOM 1627 C C . SER A 1 231 ? -9.014 -8.091 2.369 1.00 92.44 231 SER A C 1
ATOM 1629 O O . SER A 1 231 ? -8.479 -7.543 1.408 1.00 92.44 231 SER A O 1
ATOM 1631 N N . SER A 1 232 ? -9.784 -7.421 3.236 1.00 91.69 232 SER A N 1
ATOM 1632 C CA . SER A 1 232 ? -9.987 -5.964 3.187 1.00 91.69 232 SER A CA 1
ATOM 1633 C C . SER A 1 232 ? -8.849 -5.164 3.824 1.00 91.69 232 SER A C 1
ATOM 1635 O O . SER A 1 232 ? -8.648 -4.006 3.465 1.00 91.69 232 SER A O 1
ATOM 1637 N N . HIS A 1 233 ? -8.095 -5.768 4.748 1.00 93.56 233 HIS A N 1
ATOM 1638 C CA . HIS A 1 233 ? -6.971 -5.146 5.452 1.00 93.56 233 HIS A CA 1
ATOM 1639 C C . HIS A 1 233 ? -5.686 -5.972 5.263 1.00 93.56 233 HIS A C 1
ATOM 1641 O O . HIS A 1 233 ? -5.335 -6.795 6.119 1.00 93.56 233 HIS A O 1
ATOM 1647 N N . PRO A 1 234 ? -4.963 -5.768 4.146 1.00 92.75 234 PRO A N 1
ATOM 1648 C CA . PRO A 1 234 ? -3.758 -6.525 3.838 1.00 92.75 234 PRO A CA 1
ATOM 1649 C C . PRO A 1 234 ? -2.725 -6.497 4.972 1.00 92.75 234 PRO A C 1
ATOM 1651 O O . PRO A 1 234 ? -2.347 -5.442 5.473 1.00 92.75 234 PRO A O 1
ATOM 1654 N N . GLY A 1 235 ? -2.229 -7.677 5.347 1.00 92.00 235 GLY A N 1
ATOM 1655 C CA . GLY A 1 235 ? -1.180 -7.847 6.358 1.00 92.00 235 GLY A CA 1
ATOM 1656 C C . GLY A 1 235 ? -1.668 -8.065 7.794 1.00 92.00 235 GLY A C 1
ATOM 1657 O O . GLY A 1 235 ? -0.863 -8.493 8.613 1.00 92.00 235 GLY A O 1
ATOM 1658 N N . TYR A 1 236 ? -2.951 -7.842 8.096 1.00 94.75 236 TYR A N 1
ATOM 1659 C CA . TYR A 1 236 ? -3.493 -8.008 9.454 1.00 94.75 236 TYR A CA 1
ATOM 1660 C C . TYR A 1 236 ? -4.014 -9.430 9.739 1.00 94.75 236 TYR A C 1
ATOM 1662 O O . TYR A 1 236 ? -3.889 -9.931 10.850 1.00 94.75 236 TYR A O 1
ATOM 1670 N N . GLY A 1 237 ? -4.519 -10.132 8.718 1.00 95.94 237 GLY A N 1
ATOM 1671 C CA . GLY A 1 237 ? -5.143 -11.451 8.889 1.00 95.94 237 GLY A CA 1
ATOM 1672 C C . GLY A 1 237 ? -6.560 -11.365 9.470 1.00 95.94 237 GLY A C 1
ATOM 1673 O O . GLY A 1 237 ? -7.093 -10.279 9.653 1.00 95.94 237 GLY A O 1
ATOM 1674 N N . ASP A 1 238 ? -7.197 -12.509 9.732 1.00 96.75 238 ASP A N 1
ATOM 1675 C CA . ASP A 1 238 ? -8.621 -12.550 10.119 1.00 96.75 238 ASP A CA 1
ATOM 1676 C C . ASP A 1 238 ? -8.862 -12.530 11.641 1.00 96.75 238 ASP A C 1
ATOM 1678 O O . ASP A 1 238 ? -10.003 -12.414 12.090 1.00 96.75 238 ASP A O 1
ATOM 1682 N N . ALA A 1 239 ? -7.813 -12.645 12.459 1.00 97.00 239 ALA A N 1
ATOM 1683 C CA . ALA A 1 239 ? -7.907 -12.780 13.915 1.00 97.00 239 ALA A CA 1
ATOM 1684 C C . ALA A 1 239 ? -8.108 -11.426 14.623 1.00 97.00 239 ALA A C 1
ATOM 1686 O O . ALA A 1 239 ? -7.260 -11.001 15.404 1.00 97.00 239 ALA A O 1
ATOM 1687 N N . HIS A 1 240 ? -9.228 -10.763 14.326 1.00 97.69 240 HIS A N 1
ATOM 1688 C CA . HIS A 1 240 ? -9.581 -9.423 14.816 1.00 97.69 240 HIS A CA 1
ATOM 1689 C C . HIS A 1 240 ? -10.982 -9.330 15.439 1.00 97.69 240 HIS A C 1
ATOM 1691 O O . HIS A 1 240 ? -11.426 -8.244 15.817 1.00 97.69 240 HIS A O 1
ATOM 1697 N N . GLY A 1 241 ? -11.702 -10.447 15.550 1.00 97.94 241 GLY A N 1
ATOM 1698 C CA . GLY A 1 241 ? -13.017 -10.522 16.182 1.00 97.94 241 GLY A CA 1
ATOM 1699 C C . GLY A 1 241 ? -12.938 -10.603 17.709 1.00 97.94 241 GLY A C 1
ATOM 1700 O O . GLY A 1 241 ? -12.000 -11.168 18.269 1.00 97.94 241 GLY A O 1
ATOM 1701 N N . TRP A 1 242 ? -13.941 -10.067 18.401 1.00 98.31 242 TRP A N 1
ATOM 1702 C CA . TRP A 1 242 ? -14.118 -10.193 19.851 1.00 98.31 242 TRP A CA 1
ATOM 1703 C C . TRP A 1 242 ? -15.591 -10.406 20.210 1.00 98.31 242 TRP A C 1
ATOM 1705 O O . TRP A 1 242 ? -16.495 -10.018 19.468 1.00 98.31 242 TRP A O 1
ATOM 1715 N N . ALA A 1 243 ? -15.828 -10.979 21.389 1.00 97.94 243 ALA A N 1
ATOM 1716 C CA . ALA A 1 243 ? -17.142 -11.049 22.012 1.00 97.94 243 ALA A CA 1
ATOM 1717 C C . ALA A 1 243 ? -17.021 -10.927 23.537 1.00 97.94 243 ALA A C 1
ATOM 1719 O O . ALA A 1 243 ? -16.033 -11.372 24.123 1.00 97.94 243 ALA A O 1
ATOM 1720 N N . LEU A 1 244 ? -18.022 -10.323 24.174 1.00 97.75 244 LEU A N 1
ATOM 1721 C CA . LEU A 1 244 ? -18.106 -10.159 25.627 1.00 97.75 244 LEU A CA 1
ATOM 1722 C C . LEU A 1 244 ? -19.573 -10.138 26.061 1.00 97.75 244 LEU A C 1
ATOM 1724 O O . LEU A 1 244 ? -20.418 -9.588 25.364 1.00 97.75 244 LEU A O 1
ATOM 1728 N N . THR A 1 245 ? -19.886 -10.683 27.234 1.00 97.88 245 THR A N 1
ATOM 1729 C CA . THR A 1 245 ? -21.168 -10.419 27.904 1.00 97.88 245 THR A CA 1
ATOM 1730 C C . THR A 1 245 ? -20.910 -9.512 29.102 1.00 97.88 245 THR A C 1
ATOM 1732 O O . THR A 1 245 ? -20.219 -9.910 30.035 1.00 97.88 245 THR A O 1
ATOM 1735 N N . ALA A 1 246 ? -21.426 -8.286 29.049 1.00 97.31 246 ALA A N 1
ATOM 1736 C CA . ALA A 1 246 ? -21.275 -7.275 30.087 1.00 97.31 246 ALA A CA 1
ATOM 1737 C C . ALA A 1 246 ? -22.475 -7.320 31.052 1.00 97.31 246 ALA A C 1
ATOM 1739 O O . ALA A 1 246 ? -23.616 -7.313 30.580 1.00 97.31 246 ALA A O 1
ATOM 1740 N N . PRO A 1 247 ? -22.269 -7.352 32.378 1.00 96.56 247 PRO A N 1
ATOM 1741 C CA . PRO A 1 247 ? -23.362 -7.239 33.341 1.00 96.56 247 PRO A CA 1
ATOM 1742 C C . PRO A 1 247 ? -24.102 -5.903 33.198 1.00 96.56 247 PRO A C 1
ATOM 1744 O O . PRO A 1 247 ? -23.471 -4.853 33.076 1.00 96.56 247 PRO A O 1
ATOM 1747 N N . ALA A 1 248 ? -25.433 -5.939 33.241 1.00 95.88 248 ALA A N 1
ATOM 1748 C CA . ALA A 1 248 ? -26.287 -4.754 33.209 1.00 95.88 248 ALA A CA 1
ATOM 1749 C C . ALA A 1 248 ? -27.604 -5.063 33.926 1.00 95.88 248 ALA A C 1
ATOM 1751 O O . ALA A 1 248 ? -28.153 -6.152 33.775 1.00 95.88 248 ALA A O 1
ATOM 1752 N N . ARG A 1 249 ? -28.097 -4.132 34.744 1.00 94.56 249 ARG A N 1
ATOM 1753 C CA . ARG A 1 249 ? -29.380 -4.321 35.439 1.00 94.56 249 ARG A CA 1
ATOM 1754 C C . ARG A 1 249 ? -30.535 -4.050 34.472 1.00 94.56 249 ARG A C 1
ATOM 1756 O O . ARG A 1 249 ? -30.313 -3.600 33.358 1.00 94.56 249 ARG A O 1
ATOM 1763 N N . THR A 1 250 ? -31.765 -4.317 34.898 1.00 94.94 250 THR A N 1
ATOM 1764 C CA . THR A 1 250 ? -32.959 -3.860 34.179 1.00 94.94 250 THR A CA 1
ATOM 1765 C C . THR A 1 250 ? -32.951 -2.333 34.088 1.00 94.94 250 THR A C 1
ATOM 1767 O O . THR A 1 250 ? -32.743 -1.654 35.097 1.00 94.94 250 THR A O 1
ATOM 1770 N N . GLY A 1 251 ? -33.177 -1.793 32.892 1.00 95.25 251 GLY A N 1
ATOM 1771 C CA . GLY A 1 251 ? -33.130 -0.357 32.628 1.00 95.25 251 GLY A CA 1
ATOM 1772 C C . GLY A 1 251 ? -32.482 0.003 31.293 1.00 95.25 251 GLY A C 1
ATOM 1773 O O . GLY A 1 251 ? -32.084 -0.856 30.507 1.00 95.25 251 GLY A O 1
ATOM 1774 N N . VAL A 1 252 ? -32.402 1.307 31.025 1.00 96.81 252 VAL A N 1
ATOM 1775 C CA . VAL A 1 252 ? -31.702 1.856 29.857 1.00 96.81 252 VAL A CA 1
ATOM 1776 C C . VAL A 1 252 ? -30.249 2.109 30.234 1.00 96.81 252 VAL A C 1
ATOM 1778 O O . VAL A 1 252 ? -29.981 2.818 31.200 1.00 96.81 252 VAL A O 1
ATOM 1781 N N . HIS A 1 253 ? -29.328 1.573 29.440 1.00 97.38 253 HIS A N 1
ATOM 1782 C CA . HIS A 1 253 ? -27.892 1.655 29.682 1.00 97.38 253 HIS A CA 1
ATOM 1783 C C . HIS A 1 253 ? -27.148 2.169 28.455 1.00 97.38 253 HIS A C 1
ATOM 1785 O O . HIS A 1 253 ? -27.442 1.763 27.326 1.00 97.38 253 HIS A O 1
ATOM 1791 N N . ARG A 1 254 ? -26.143 3.023 28.663 1.00 97.56 254 ARG A N 1
ATOM 1792 C CA . ARG A 1 254 ? -25.195 3.430 27.619 1.00 97.56 254 ARG A CA 1
ATOM 1793 C C . ARG A 1 254 ? -24.000 2.489 27.640 1.00 97.56 254 ARG A C 1
ATOM 1795 O O . ARG A 1 254 ? -23.182 2.538 28.554 1.00 97.56 254 ARG A O 1
ATOM 1802 N N . VAL A 1 255 ? -23.875 1.664 26.608 1.00 97.94 255 VAL A N 1
ATOM 1803 C CA . VAL A 1 255 ? -22.796 0.683 26.485 1.00 97.94 255 VAL A CA 1
ATOM 1804 C C . VAL A 1 255 ? -21.791 1.159 25.450 1.00 97.94 255 VAL A C 1
ATOM 1806 O O . VAL A 1 255 ? -22.160 1.463 24.314 1.00 97.94 255 VAL A O 1
ATOM 1809 N N . CYS A 1 256 ? -20.523 1.227 25.836 1.00 97.62 256 CYS A N 1
ATOM 1810 C CA . CYS A 1 256 ? -19.429 1.672 24.983 1.00 97.62 256 CYS A CA 1
ATOM 1811 C C . CYS A 1 256 ? -18.376 0.574 24.832 1.00 97.62 256 CYS A C 1
ATOM 1813 O O . CYS A 1 256 ? -18.078 -0.132 25.791 1.00 97.62 256 CYS A O 1
ATOM 1815 N N . ALA A 1 257 ? -17.789 0.460 23.644 1.00 98.12 257 ALA A N 1
ATOM 1816 C CA . ALA A 1 257 ? -16.633 -0.388 23.379 1.00 98.12 257 ALA A CA 1
ATOM 1817 C C . ALA A 1 257 ? -15.463 0.462 22.870 1.00 98.12 257 ALA A C 1
ATOM 1819 O O . ALA A 1 257 ? -15.625 1.238 21.926 1.00 98.12 257 ALA A O 1
ATOM 1820 N N . THR A 1 258 ? -14.292 0.290 23.478 1.00 98.31 258 THR A N 1
ATOM 1821 C CA . THR A 1 258 ? -13.055 1.006 23.148 1.00 98.31 258 THR A CA 1
ATOM 1822 C C . THR A 1 258 ? -11.961 0.005 22.807 1.00 98.31 258 THR A C 1
ATOM 1824 O O . THR A 1 258 ? -11.612 -0.827 23.644 1.00 98.31 258 THR A O 1
ATOM 1827 N N . ALA A 1 259 ? -11.408 0.084 21.595 1.00 98.00 259 ALA A N 1
ATOM 1828 C CA . ALA A 1 259 ? -10.191 -0.640 21.238 1.00 98.00 259 ALA A CA 1
ATOM 1829 C C . ALA A 1 259 ? -8.998 0.010 21.952 1.00 98.00 259 ALA A C 1
ATOM 1831 O O . ALA A 1 259 ? -8.812 1.219 21.855 1.00 98.00 259 ALA A O 1
ATOM 1832 N N . LEU A 1 260 ? -8.228 -0.774 22.698 1.00 97.50 260 LEU A N 1
ATOM 1833 C CA . LEU A 1 260 ? -7.056 -0.294 23.422 1.00 97.50 260 LEU A CA 1
ATOM 1834 C C . LEU A 1 260 ? -5.822 -0.362 22.527 1.00 97.50 260 LEU A C 1
ATOM 1836 O O . LEU A 1 260 ? -5.707 -1.287 21.716 1.00 97.50 260 LEU A O 1
ATOM 1840 N N . ALA A 1 261 ? -4.910 0.591 22.700 1.00 94.25 261 ALA A N 1
ATOM 1841 C CA . ALA A 1 261 ? -3.625 0.557 22.005 1.00 94.25 261 ALA A CA 1
ATOM 1842 C C . ALA A 1 261 ? -2.835 -0.689 22.413 1.00 94.25 261 ALA A C 1
ATOM 1844 O O . ALA A 1 261 ? -2.868 -1.118 23.575 1.00 94.25 261 ALA A O 1
ATOM 1845 N N . ALA A 1 262 ? -2.147 -1.301 21.453 1.00 91.62 262 ALA A N 1
ATOM 1846 C CA . ALA A 1 262 ? -1.255 -2.404 21.757 1.00 91.62 262 ALA A CA 1
ATOM 1847 C C . ALA A 1 262 ? -0.056 -1.910 22.584 1.00 91.62 262 ALA A C 1
ATOM 1849 O O . ALA A 1 262 ? 0.412 -0.780 22.475 1.00 91.62 262 ALA A O 1
ATOM 1850 N N . THR A 1 263 ? 0.466 -2.766 23.460 1.00 90.38 263 THR A N 1
ATOM 1851 C CA . THR A 1 263 ? 1.609 -2.381 24.290 1.00 90.38 263 THR A CA 1
ATOM 1852 C C . THR A 1 263 ? 2.821 -2.071 23.411 1.00 90.38 263 THR A C 1
ATOM 1854 O O . THR A 1 263 ? 3.262 -2.923 22.641 1.00 90.38 263 THR A O 1
ATOM 1857 N N . GLY A 1 264 ? 3.385 -0.871 23.564 1.00 85.31 264 GLY A N 1
ATOM 1858 C CA . GLY A 1 264 ? 4.573 -0.442 22.826 1.00 85.31 264 GLY A CA 1
ATOM 1859 C C . GLY A 1 264 ? 4.304 0.049 21.401 1.00 85.31 264 GLY A C 1
ATOM 1860 O O . GLY A 1 264 ? 5.272 0.318 20.689 1.00 85.31 264 GLY A O 1
ATOM 1861 N N . THR A 1 265 ? 3.041 0.185 20.980 1.00 85.75 265 THR A N 1
ATOM 1862 C CA . THR A 1 265 ? 2.703 0.888 19.736 1.00 85.75 265 THR A CA 1
ATOM 1863 C C . THR A 1 265 ? 2.536 2.393 19.978 1.00 85.75 265 THR A C 1
ATOM 1865 O O . THR A 1 265 ? 2.231 2.815 21.099 1.00 85.75 265 THR A O 1
ATOM 1868 N N . PRO A 1 266 ? 2.800 3.238 18.964 1.00 85.12 266 PRO A N 1
ATOM 1869 C CA . PRO A 1 266 ? 2.487 4.661 19.031 1.00 85.12 266 PRO A CA 1
ATOM 1870 C C . PRO A 1 266 ? 0.988 4.922 19.235 1.00 85.12 266 PRO A C 1
ATOM 1872 O O . PRO A 1 266 ? 0.142 4.104 18.900 1.00 85.12 266 PRO A O 1
ATOM 1875 N N . GLY A 1 267 ? 0.649 6.117 19.723 1.00 83.69 267 GLY A N 1
ATOM 1876 C CA . GLY A 1 267 ? -0.743 6.532 19.899 1.00 83.69 267 GLY A CA 1
ATOM 1877 C C . GLY A 1 267 ? -1.331 6.171 21.264 1.00 83.69 267 GLY A C 1
ATOM 1878 O O . GLY A 1 267 ? -0.618 5.902 22.227 1.00 83.69 267 GLY A O 1
ATOM 1879 N N . GLY A 1 268 ? -2.655 6.263 21.363 1.00 90.62 268 GLY A N 1
ATOM 1880 C CA . GLY A 1 268 ? -3.416 5.973 22.577 1.00 90.62 268 GLY A CA 1
ATOM 1881 C C . GLY A 1 268 ? -4.684 5.199 22.247 1.00 90.62 268 GLY A C 1
ATOM 1882 O O . GLY A 1 268 ? -4.930 4.888 21.084 1.00 90.62 268 GLY A O 1
ATOM 1883 N N . ASP A 1 269 ? -5.484 4.896 23.270 1.00 94.88 269 ASP A N 1
ATOM 1884 C CA . ASP A 1 269 ? -6.744 4.166 23.116 1.00 94.88 269 ASP A CA 1
ATOM 1885 C C . ASP A 1 269 ? -7.653 4.797 22.045 1.00 94.88 269 ASP A C 1
ATOM 1887 O O . ASP A 1 269 ? -7.698 6.016 21.850 1.00 94.88 269 ASP A O 1
ATOM 1891 N N . GLY A 1 270 ? -8.401 3.941 21.356 1.00 93.56 270 GLY A N 1
ATOM 1892 C CA . GLY A 1 270 ? -9.347 4.336 20.327 1.00 93.56 270 GLY A CA 1
ATOM 1893 C C . GLY A 1 270 ? -10.513 5.169 20.849 1.00 93.56 270 GLY A C 1
ATOM 1894 O O . GLY A 1 270 ? -10.805 5.240 22.045 1.00 93.56 270 GLY A O 1
ATOM 1895 N N . VAL A 1 271 ? -11.263 5.759 19.920 1.00 92.25 271 VAL A N 1
ATOM 1896 C CA . VAL A 1 271 ? -12.524 6.423 20.262 1.00 92.25 271 VAL A CA 1
ATOM 1897 C C . VAL A 1 271 ? -13.583 5.367 20.576 1.00 92.25 271 VAL A C 1
ATOM 1899 O O . VAL A 1 271 ? -13.800 4.426 19.812 1.00 92.25 271 VAL A O 1
ATOM 1902 N N . ALA A 1 272 ? -14.260 5.530 21.712 1.00 91.56 272 ALA A N 1
ATOM 1903 C CA . ALA A 1 272 ? -15.308 4.615 22.139 1.00 91.56 272 ALA A CA 1
ATOM 1904 C C . ALA A 1 272 ? -16.510 4.641 21.177 1.00 91.56 272 ALA A C 1
ATOM 1906 O O . ALA A 1 272 ? -17.086 5.699 20.914 1.00 91.56 272 ALA A O 1
ATOM 1907 N N . THR A 1 273 ? -16.950 3.470 20.715 1.00 93.31 273 THR A N 1
ATOM 1908 C CA . THR A 1 273 ? -18.232 3.319 20.012 1.00 93.31 273 THR A CA 1
ATOM 1909 C C . THR A 1 273 ? -19.321 3.020 21.033 1.00 93.31 273 THR A C 1
ATOM 1911 O O . THR A 1 273 ? -19.298 1.962 21.659 1.00 93.31 273 THR A O 1
ATOM 1914 N N . CYS A 1 274 ? -20.273 3.938 21.205 1.00 95.19 274 CYS A N 1
ATOM 1915 C CA . CYS A 1 274 ? -21.329 3.830 22.212 1.00 95.19 274 CYS A CA 1
ATOM 1916 C C . CYS A 1 274 ? -22.718 3.649 21.592 1.00 95.19 274 CYS A C 1
ATOM 1918 O O . CYS A 1 274 ? -23.040 4.293 20.593 1.00 95.19 274 CYS A O 1
ATOM 1920 N N . ARG A 1 275 ? -23.568 2.837 22.226 1.00 96.06 275 ARG A N 1
ATOM 1921 C CA . ARG A 1 275 ? -25.000 2.701 21.911 1.00 96.06 275 ARG A CA 1
ATOM 1922 C C . ARG A 1 275 ? -25.813 2.568 23.198 1.00 96.06 275 ARG A C 1
ATOM 1924 O O . ARG A 1 275 ? -25.317 2.037 24.188 1.00 96.06 275 ARG A O 1
ATOM 1931 N N . SER A 1 276 ? -27.052 3.052 23.179 1.00 96.38 276 SER A N 1
ATOM 1932 C CA . SER A 1 276 ? -28.004 2.823 24.270 1.00 96.38 276 SE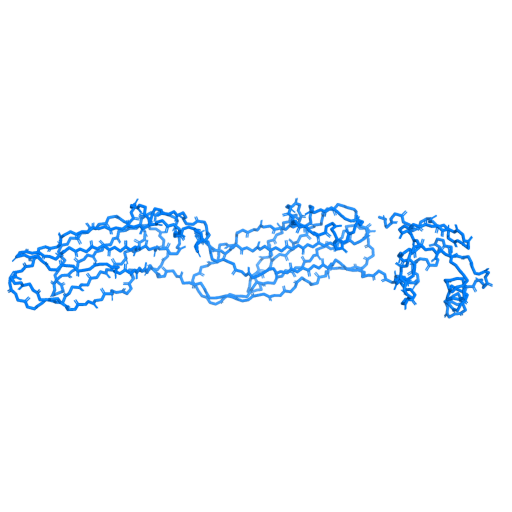R A CA 1
ATOM 1933 C C . SER A 1 276 ? -28.751 1.512 24.048 1.00 96.38 276 SER A C 1
ATOM 1935 O O . SER A 1 276 ? -29.117 1.196 22.915 1.00 96.38 276 SER A O 1
ATOM 1937 N N . VAL A 1 277 ? -28.987 0.763 25.119 1.00 95.75 277 VAL A N 1
ATOM 1938 C CA . VAL A 1 277 ? -29.709 -0.512 25.095 1.00 95.75 277 VAL A CA 1
ATOM 1939 C C . VAL A 1 277 ? -30.658 -0.596 26.287 1.00 95.75 277 VAL A C 1
ATOM 1941 O O . VAL A 1 277 ? -30.322 -0.141 27.379 1.00 95.75 277 VAL A O 1
ATOM 1944 N N . THR A 1 278 ? -31.839 -1.173 26.078 1.00 96.25 278 THR A N 1
ATOM 1945 C CA . THR A 1 278 ? -32.810 -1.438 27.145 1.00 96.25 278 THR A CA 1
ATOM 1946 C C . THR A 1 278 ? -32.722 -2.896 27.563 1.00 96.25 278 THR A C 1
ATOM 1948 O O . THR A 1 278 ? -32.920 -3.791 26.743 1.00 96.25 278 THR A O 1
ATOM 1951 N N . VAL A 1 279 ? -32.433 -3.122 28.838 1.00 94.88 279 VAL A N 1
ATOM 1952 C CA . VAL A 1 279 ? -32.437 -4.433 29.484 1.00 94.88 279 VAL A CA 1
ATOM 1953 C C . VAL A 1 279 ? -33.767 -4.610 30.211 1.00 94.88 279 VAL A C 1
ATOM 1955 O O . VAL A 1 279 ? -34.145 -3.755 31.013 1.00 94.88 279 VAL A O 1
ATOM 1958 N N . SER A 1 280 ? -34.472 -5.698 29.901 1.00 86.06 280 SER A N 1
ATOM 1959 C CA . SER A 1 280 ? -35.775 -6.080 30.463 1.00 86.06 280 SER A CA 1
ATOM 1960 C C . SER A 1 280 ? -35.666 -7.364 31.265 1.00 86.06 280 SER A C 1
ATOM 1962 O O . SER A 1 280 ? -35.144 -8.339 30.672 1.00 86.06 280 SER A O 1
#

pLDDT: mean 90.77, std 9.97, range [42.59, 98.62]

Mean predicted aligned error: 9.66 Å

Nearest PDB structures (foldseek):
  6d1p-assembly1_B  TM=3.078E-01  e=5.317E-05  Bacteroides uniformis str. 3978 T3 ii
  6d1p-assembly1_A  TM=3.070E-01  e=7.889E-05  Bacteroides uniformis str. 3978 T3 ii
  7yq6-assembly1_F  TM=3.275E-01  e=4.490E-05  Homo sapiens
  5utk-assembly1_A  TM=3.378E-01  e=6.350E-04  Homo sapiens
  7s64-assembly1_D  TM=2.676E-01  e=4.831E-03  Xenopus laevis

Solvent-accessible surface area (backbone atoms only — not comparable to full-atom values): 14610 Å² total; per-residue (Å²): 90,56,94,48,57,79,43,71,42,39,75,77,38,68,41,72,65,37,24,52,50,24,52,52,70,74,43,85,60,83,19,62,26,44,72,68,52,34,51,53,42,30,51,51,22,55,77,67,73,47,82,69,78,36,56,49,41,35,76,51,48,62,69,56,48,61,64,74,47,33,18,42,55,40,58,50,80,76,38,71,27,51,53,22,33,37,46,37,32,36,36,49,42,75,67,49,78,65,55,40,44,34,40,35,28,51,75,82,49,81,70,49,76,46,62,12,60,38,78,35,89,62,45,31,74,80,38,72,89,39,60,33,40,21,8,34,76,49,74,46,79,57,66,67,44,79,47,42,41,33,37,28,23,43,48,63,90,94,53,76,76,40,67,14,71,21,48,71,49,71,53,74,42,67,36,55,8,38,65,48,79,76,44,77,44,65,39,64,55,27,35,40,37,30,31,38,32,45,28,46,54,43,47,64,54,23,45,33,43,32,24,47,72,82,41,79,49,50,73,30,60,7,55,39,77,32,87,64,44,22,76,80,37,52,76,43,48,33,40,24,11,30,60,49,74,30,70,38,67,68,42,82,41,45,37,29,42,22,23,32,50,51,90,92,48,72,72,47,62,21,77,63,54,69,48,77,46,68,22,96

Radius of gyration: 29.62 Å; Cα contacts (8 Å, |Δi|>4): 710; chains: 1; bounding box: 63×30×85 Å

Secondary structure (DSSP, 8-state):
--TTTT--B-TT-BSHHHHHHHHHTT----SB--HHHHHHHHHHHHHTT---SS-B-TTTHHHHS---SS-EEEEPPPEEETTEEEEEEEEE-TT-SSPPEEEEEETT-SPEEEE--B--TTHHHH-TTS-S--EEEEEE---SEEEEEEEEEPPPTTSSS--EEEEEEEEEE----EEEEEEEEEETTEEEEEEEEE-TT-SSPPEEEEEETTEEEEEEES-EE-TTHHHHSTTT-SEEEEEEEEE--SEEEEEEEEEPPPTT-SS-PPPPEEEEEEE-

Sequence (280 aa):
VRSYGATTLQRGSLGAAVTALQRGLSLPADGDFGSQTAGAVRDFERDQHLAVDGVFHPGAWRLLLPRPVVPFGALDPLVRVPGGVAVTGWSVDTDVAGPLQVRLVADGGTPVTTTASASRAGLARAWPEISDRHGFRVVLPLGAGTHRVCALGVNAPGTPGGDGPLGCRSLTVSSTPYGAVTTMTARASSVALAGWALDPDTAAAVTVRVSVDGVVAGTARAGTVSAGFGSSHPGYGDAHGWALTAPARTGVHRVCATALAATGTPGGDGVATCRSVTVS